Protein AF-C6T779-F1 (afdb_monomer)

Sequence (228 aa):
MFEGPVPPIVPFSLGSLGFMTPFYREQYKECLESILKGPISITLRHRLQCHVIRDAAKNEYETEEPILVLNEVTIDRGISSFLTNLECYCDNSFVTCVQGDGLILSTTSGSTAYSLAA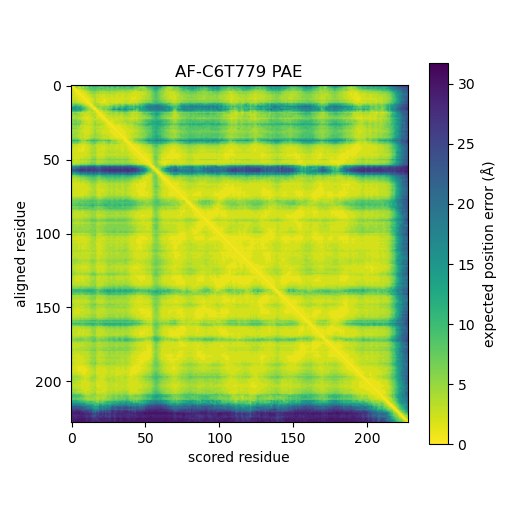GGSMVHPQVPGILFTPICPHSLSFRPLIFPEHVTLRVQVPFNSRSPAWASFDGKDRKQLAPGDALVCSMAPWPVPTACLDDSTNDFLRSIHEGLHWNLRKTQSFDGPRET

Solvent-accessible surface area (backbone atoms only — not comparable to full-atom values): 12580 Å² total; per-residue (Å²): 130,77,95,52,80,47,74,80,38,79,43,62,22,94,69,75,60,42,91,76,18,74,37,56,54,93,49,44,67,64,52,51,54,46,54,77,76,45,89,71,38,70,39,62,39,50,23,37,33,32,28,45,38,42,37,74,90,69,91,54,79,48,72,51,78,73,45,79,23,55,31,28,41,37,38,28,20,72,90,52,90,58,67,30,58,35,44,31,25,50,74,84,41,79,72,52,70,48,44,18,50,29,40,33,45,24,24,25,64,12,14,74,44,70,37,33,79,51,68,27,66,76,46,61,53,85,54,77,33,37,36,40,25,50,27,72,48,74,52,88,84,72,69,57,48,76,42,61,44,87,51,42,40,36,43,26,29,43,70,86,45,93,63,51,39,30,39,25,46,62,86,35,86,70,42,80,35,48,48,44,14,28,42,37,38,32,62,38,94,48,37,44,33,29,58,38,80,69,31,67,64,59,46,50,52,47,28,40,51,74,58,62,48,65,88,72,69,80,79,77,74,82,92,61,85,79,87,126

InterPro domains:
  IPR016064 NAD kinase/diacylglycerol kinase-like domain superfamily [SSF111331] (4-220)
  IPR017437 ATP-NAD kinase, PpnK-type, C-terminal [G3DSA:2.60.200.30] (47-199)

Organism: Glycine max (NCBI:txid3847)

Secondary structure (DSSP, 8-state):
--SS--PPB-PEESSS-BTTB-EEGGGHHHHHHHHHHS---EEEE--EEEEEEEE-SSS-EEEPPPEEESSEEEEE-TT-SSPEEEEEEETTEEEEEEEESEEEEEETTGGGTHHHHTTPPP--TTS--EEEEEES-SSTT---EEE-TT--EEEE--TT-SS-EEEEETTEEEEEE-TT-EEEEEE-S--EEEE-SS-HHHHHHHHHHHHH-TT-PPPPP--S----

Nearest PDB structures (foldseek):
  8kgc-assembly1_A  TM=9.674E-01  e=2.252E-27  Homo sapiens
  8kgc-assembly1_D  TM=9.742E-01  e=2.604E-26  Homo sapiens
  3pfn-assembly1_A  TM=9.535E-01  e=2.558E-25  Homo sapiens
  3pfn-assembly1_D  TM=9.688E-01  e=6.809E-25  Homo sapiens
  7qvs-assembly1_B-2  TM=9.297E-01  e=1.357E-20  Pseudomonas aeruginosa

Radius of gyration: 21.02 Å; Cα contacts (8 Å, |Δi|>4): 512; chains: 1; bounding box: 57×66×54 Å

Mean predicted aligned error: 6.18 Å

Structure (mmCIF, N/CA/C/O backbone):
data_AF-C6T779-F1
#
_entry.id   AF-C6T779-F1
#
loop_
_atom_site.group_PDB
_atom_site.id
_atom_site.type_symbol
_atom_site.label_atom_id
_atom_site.label_alt_id
_atom_site.label_comp_id
_atom_site.label_asym_id
_atom_site.label_entity_id
_atom_site.label_seq_id
_atom_site.pdbx_PDB_ins_code
_atom_site.Cartn_x
_atom_site.Cartn_y
_atom_site.Cartn_z
_atom_site.occupancy
_atom_site.B_iso_or_equiv
_atom_site.auth_seq_id
_atom_site.auth_comp_id
_atom_site.auth_asym_id
_atom_site.auth_atom_id
_atom_site.pdbx_PDB_model_num
ATOM 1 N N . MET A 1 1 ? 8.516 -6.495 12.590 1.00 64.31 1 MET A N 1
ATOM 2 C CA . MET A 1 1 ? 7.046 -6.601 12.426 1.00 64.31 1 MET A CA 1
ATOM 3 C C . MET A 1 1 ? 6.714 -8.090 12.422 1.00 64.31 1 MET A C 1
ATOM 5 O O . MET A 1 1 ? 7.604 -8.858 12.095 1.00 64.31 1 MET A O 1
ATOM 9 N N . PHE A 1 2 ? 5.526 -8.529 12.843 1.00 84.62 2 PHE A N 1
ATOM 10 C CA . PHE A 1 2 ? 5.187 -9.960 12.806 1.00 84.62 2 PHE A CA 1
ATOM 11 C C . PHE A 1 2 ? 5.180 -10.470 11.356 1.00 84.62 2 PHE A C 1
ATOM 13 O O . PHE A 1 2 ? 4.447 -9.930 10.532 1.00 84.62 2 PHE A O 1
ATOM 20 N N . GLU A 1 3 ? 5.953 -11.510 11.045 1.00 84.81 3 GLU A N 1
ATOM 21 C CA . GLU A 1 3 ? 6.047 -12.100 9.693 1.00 84.81 3 GLU A CA 1
ATOM 22 C C . GLU A 1 3 ? 4.911 -13.091 9.380 1.00 84.81 3 GLU A C 1
ATOM 24 O O . GLU A 1 3 ? 4.871 -13.691 8.315 1.00 84.81 3 GLU A O 1
ATOM 29 N N . GLY A 1 4 ? 3.960 -13.252 10.302 1.00 90.31 4 GLY A N 1
ATOM 30 C CA . GLY A 1 4 ? 2.867 -14.216 10.212 1.00 90.31 4 GLY A CA 1
ATOM 31 C C . GLY A 1 4 ? 1.603 -13.707 10.908 1.00 90.31 4 GLY A C 1
ATOM 32 O O . GLY A 1 4 ? 1.358 -12.494 10.898 1.00 90.31 4 GLY A O 1
ATOM 33 N N . PRO A 1 5 ? 0.804 -14.596 11.528 1.00 92.88 5 PRO A N 1
ATOM 34 C CA . PRO A 1 5 ? -0.342 -14.214 12.347 1.00 92.88 5 PRO A CA 1
ATOM 35 C C . PRO A 1 5 ? 0.022 -13.162 13.397 1.00 92.88 5 PRO A C 1
ATOM 37 O O . PRO A 1 5 ? 1.090 -13.215 14.011 1.00 92.88 5 PRO A O 1
ATOM 40 N N . VAL A 1 6 ? -0.879 -12.205 13.604 1.00 95.50 6 VAL A N 1
ATOM 41 C CA . VAL A 1 6 ? -0.651 -11.050 14.475 1.00 95.50 6 VAL A CA 1
ATOM 42 C C . VAL A 1 6 ? -1.645 -11.100 15.636 1.00 95.50 6 VAL A C 1
ATOM 44 O O . VAL A 1 6 ? -2.839 -11.278 15.384 1.00 95.50 6 VAL A O 1
ATOM 47 N N . PRO A 1 7 ? -1.203 -10.966 16.901 1.00 94.06 7 PRO A N 1
ATOM 48 C CA . PRO A 1 7 ? -2.131 -10.842 18.021 1.00 94.06 7 PRO A CA 1
ATOM 49 C C . PRO A 1 7 ? -2.941 -9.537 17.913 1.00 94.06 7 PRO A C 1
ATOM 51 O O . PRO A 1 7 ? -2.463 -8.581 17.299 1.00 94.06 7 PRO A O 1
ATOM 54 N N . PRO A 1 8 ? -4.138 -9.452 18.522 1.00 93.31 8 PRO A N 1
ATOM 55 C CA . PRO A 1 8 ? -4.906 -8.210 18.577 1.00 93.31 8 PRO A CA 1
ATOM 56 C C . PRO A 1 8 ? -4.077 -7.031 19.094 1.00 93.31 8 PRO A C 1
ATOM 58 O O . PRO A 1 8 ? -3.458 -7.107 20.156 1.00 93.31 8 PRO A O 1
ATOM 61 N N . ILE A 1 9 ? -4.071 -5.938 18.332 1.00 94.44 9 ILE A N 1
ATOM 62 C CA . ILE A 1 9 ? -3.340 -4.711 18.652 1.00 94.44 9 ILE A CA 1
ATOM 63 C C . ILE A 1 9 ? -4.316 -3.664 19.187 1.00 94.44 9 ILE A C 1
ATOM 65 O O . ILE A 1 9 ? -5.357 -3.421 18.579 1.00 94.44 9 ILE A O 1
ATOM 69 N N . VAL A 1 10 ? -3.945 -3.001 20.286 1.00 94.25 10 VAL A N 1
ATOM 70 C CA . VAL A 1 10 ? -4.656 -1.838 20.842 1.00 94.25 10 VAL A CA 1
ATOM 71 C C . VAL A 1 10 ? -3.784 -0.588 20.667 1.00 94.25 10 VAL A C 1
ATOM 73 O O . VAL A 1 10 ? -2.841 -0.394 21.439 1.00 94.25 10 VAL A O 1
ATOM 76 N N . PRO A 1 11 ? -4.024 0.235 19.631 1.00 92.06 11 PRO A N 1
ATOM 77 C CA . PRO A 1 11 ? -3.137 1.345 19.305 1.00 92.06 11 PRO A CA 1
ATOM 78 C C . PRO A 1 11 ? -3.588 2.667 19.941 1.00 92.06 11 PRO A C 1
ATOM 80 O O . PRO A 1 11 ? -4.667 3.180 19.648 1.00 92.06 11 PRO A O 1
ATOM 83 N N . PHE A 1 12 ? -2.714 3.254 20.760 1.00 91.50 12 PHE A N 1
ATOM 84 C CA . PHE A 1 12 ? -2.930 4.553 21.404 1.00 91.50 12 PHE A CA 1
ATOM 85 C C . PHE A 1 12 ? -2.216 5.679 20.649 1.00 91.50 12 PHE A C 1
ATOM 87 O O . PHE A 1 12 ? -1.040 5.548 20.302 1.00 91.50 12 PHE A O 1
ATOM 94 N N . SER A 1 13 ? -2.904 6.796 20.421 1.00 87.69 13 SER A N 1
ATOM 95 C CA . SER A 1 13 ? -2.316 8.013 19.864 1.00 87.69 13 SER A CA 1
ATOM 96 C C . SER A 1 13 ? -1.506 8.742 20.942 1.00 87.69 13 SER A C 1
ATOM 98 O O . SER A 1 13 ? -1.931 8.861 22.086 1.00 87.69 13 SER A O 1
ATOM 100 N N . LEU A 1 14 ? -0.307 9.224 20.595 1.00 80.88 14 LEU A N 1
ATOM 101 C CA . LEU A 1 14 ? 0.561 10.011 21.495 1.00 80.88 14 LEU A CA 1
ATOM 102 C C . LEU A 1 14 ? 0.506 11.523 21.205 1.00 80.88 14 LEU A C 1
ATOM 104 O O . LEU A 1 14 ? 1.312 12.284 21.736 1.00 80.88 14 LEU A O 1
ATOM 108 N N . GLY A 1 15 ? -0.401 11.940 20.324 1.00 77.31 15 GLY A N 1
ATOM 109 C CA . GLY A 1 15 ? -0.519 13.293 19.791 1.00 77.31 15 GLY A CA 1
ATOM 110 C C . GLY A 1 15 ? -1.851 13.441 19.064 1.00 77.31 15 GLY A C 1
ATOM 111 O O . GLY A 1 15 ? -2.893 13.126 19.629 1.00 77.31 15 GLY A O 1
ATOM 112 N N . SER A 1 16 ? -1.835 13.882 17.805 1.00 67.31 16 SER A N 1
ATOM 113 C CA . SER A 1 16 ? -3.060 13.935 17.002 1.00 67.31 16 SER A CA 1
ATOM 114 C C . SER A 1 16 ? -3.616 12.534 16.729 1.00 67.31 16 SER A C 1
ATOM 116 O O . SER A 1 16 ? -2.859 11.578 16.532 1.00 67.31 16 SER A O 1
ATOM 118 N N . LEU A 1 17 ? -4.947 12.422 16.689 1.00 68.50 17 LEU A N 1
ATOM 119 C CA . LEU A 1 17 ? -5.621 11.194 16.286 1.00 68.50 17 LEU A CA 1
ATOM 120 C C . LEU A 1 17 ? -5.259 10.871 14.829 1.00 68.50 17 LEU A C 1
ATOM 122 O O . LEU A 1 17 ? -5.324 11.735 13.955 1.00 68.50 17 LEU A O 1
ATOM 126 N N . GLY A 1 18 ? -4.849 9.631 1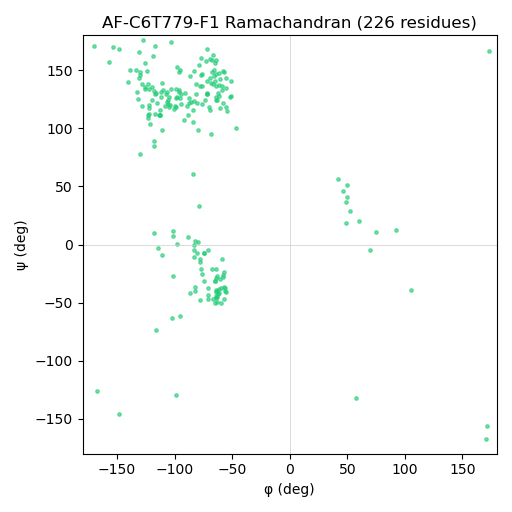4.578 1.00 78.94 18 GLY A N 1
ATOM 127 C CA . GLY A 1 18 ? -4.559 9.118 13.243 1.00 78.94 18 GLY A CA 1
ATOM 128 C C . GLY A 1 18 ? -5.471 7.945 12.898 1.00 78.94 18 GLY A C 1
ATOM 129 O O . GLY A 1 18 ? -6.009 7.284 13.782 1.00 78.94 18 GLY A O 1
ATOM 130 N N . PHE A 1 19 ? -5.572 7.624 11.608 1.00 85.88 19 PHE A N 1
ATOM 131 C CA . PHE A 1 19 ? -6.436 6.561 11.064 1.00 85.88 19 PHE A CA 1
ATOM 132 C C . PHE A 1 19 ? -6.180 5.138 11.609 1.00 85.88 19 PHE A C 1
ATOM 134 O O . PHE A 1 19 ? -6.981 4.224 11.386 1.00 85.88 19 PHE A O 1
ATOM 141 N N . MET A 1 20 ? -5.064 4.923 12.314 1.00 86.69 20 MET A N 1
ATOM 142 C CA . MET A 1 20 ? -4.699 3.640 12.925 1.00 86.69 20 MET A CA 1
ATOM 143 C C . MET A 1 20 ? -4.663 3.662 14.457 1.00 86.69 20 MET A C 1
ATOM 145 O O . MET A 1 20 ? -4.399 2.622 15.044 1.00 86.69 20 MET A O 1
ATOM 149 N N . THR A 1 21 ? -4.900 4.800 15.115 1.00 89.44 21 THR A N 1
ATOM 150 C CA . THR A 1 21 ? -4.772 4.950 16.578 1.00 89.44 21 THR A CA 1
ATOM 151 C C . THR A 1 21 ? -6.038 5.605 17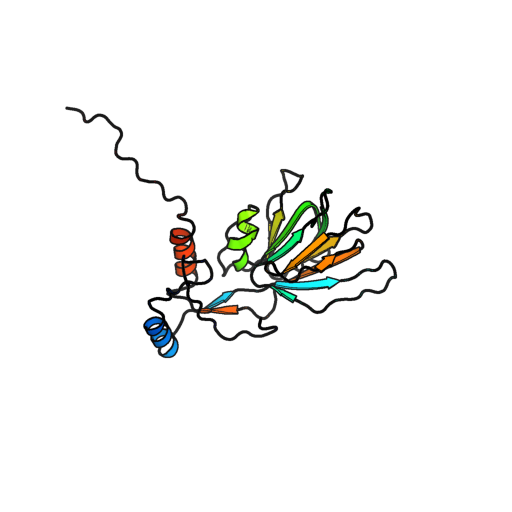.145 1.00 89.44 21 THR A C 1
ATOM 153 O O . THR A 1 21 ? -6.009 6.811 17.393 1.00 89.44 21 THR A O 1
ATOM 156 N N . PRO A 1 22 ? -7.157 4.867 17.317 1.00 87.81 22 PRO A N 1
ATOM 157 C CA . PRO A 1 22 ? -8.430 5.453 17.732 1.00 87.81 22 PRO A CA 1
ATOM 158 C C . PRO A 1 22 ? -8.497 5.749 19.241 1.00 87.81 22 PRO A C 1
ATOM 160 O O . PRO A 1 22 ? -9.401 6.452 19.675 1.00 87.81 22 PRO A O 1
ATOM 163 N N . PHE A 1 23 ? -7.556 5.242 20.046 1.00 89.88 23 PHE A N 1
ATOM 164 C CA . PHE A 1 23 ? -7.549 5.431 21.497 1.00 89.88 23 PHE A CA 1
ATOM 165 C C . PHE A 1 23 ? -6.647 6.593 21.919 1.00 89.88 23 PHE A C 1
ATOM 167 O O . PHE A 1 23 ? -5.484 6.647 21.519 1.00 89.88 23 PHE A O 1
ATOM 174 N N . TYR A 1 24 ? -7.134 7.468 22.799 1.00 88.44 24 TYR A N 1
ATOM 175 C CA . TYR A 1 24 ? -6.317 8.519 23.409 1.00 88.44 24 TYR A CA 1
ATOM 176 C C . TYR A 1 24 ? -5.437 7.957 24.524 1.00 88.44 24 TYR A C 1
ATOM 178 O O . TYR A 1 24 ? -5.892 7.172 25.363 1.00 88.44 24 TYR A O 1
ATOM 186 N N . ARG A 1 25 ? -4.170 8.380 24.567 1.00 89.19 25 ARG A N 1
ATOM 187 C CA . ARG A 1 25 ? -3.227 7.948 25.606 1.00 89.19 25 ARG A CA 1
ATOM 188 C C . ARG A 1 25 ? -3.736 8.257 27.008 1.00 89.19 25 ARG A C 1
ATOM 190 O O . ARG A 1 25 ? -3.495 7.471 27.914 1.00 89.19 25 ARG A O 1
ATOM 197 N N . GLU A 1 26 ? -4.413 9.379 27.203 1.00 88.81 26 GLU A N 1
ATOM 198 C CA . GLU A 1 26 ? -4.866 9.861 28.510 1.00 88.81 26 GLU A CA 1
ATOM 199 C C . GLU A 1 26 ? -5.828 8.872 29.183 1.00 88.81 26 GLU A C 1
ATOM 201 O O . GLU A 1 26 ? -5.828 8.747 30.406 1.00 88.81 26 GLU A O 1
ATOM 206 N N . GLN A 1 27 ? -6.583 8.114 28.384 1.00 87.38 27 GLN A N 1
ATOM 207 C CA . GLN A 1 27 ? -7.613 7.174 28.834 1.00 87.38 27 GLN A CA 1
ATOM 208 C C . GLN A 1 27 ? -7.141 5.709 28.825 1.00 87.38 27 GLN A C 1
ATOM 210 O O . GLN A 1 27 ? -7.945 4.793 28.994 1.00 87.38 27 GLN A O 1
ATOM 215 N N . TYR A 1 28 ? -5.835 5.448 28.664 1.00 91.19 28 TYR A N 1
ATOM 216 C CA . TYR A 1 28 ? -5.340 4.088 28.407 1.00 91.19 28 TY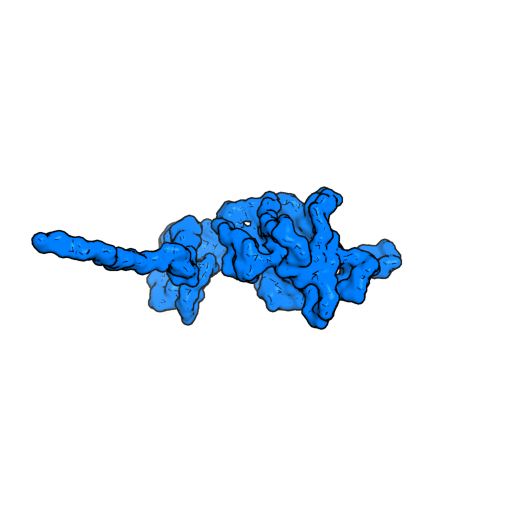R A CA 1
ATOM 217 C C . TYR A 1 28 ? -5.742 3.048 29.459 1.00 91.19 28 TYR A C 1
ATOM 219 O O . TYR A 1 28 ? -6.024 1.907 29.102 1.00 91.19 28 TYR A O 1
ATOM 227 N N . LYS A 1 29 ? -5.781 3.419 30.746 1.00 92.88 29 LYS A N 1
ATOM 228 C CA . LYS A 1 29 ? -6.130 2.485 31.829 1.00 92.88 29 LYS A CA 1
ATOM 229 C C . LYS A 1 29 ? -7.572 2.007 31.705 1.00 92.88 29 LYS A C 1
ATOM 231 O O . LYS A 1 29 ? -7.820 0.808 31.717 1.00 92.88 29 LYS A O 1
ATOM 236 N N . GLU A 1 30 ? -8.493 2.950 31.546 1.00 91.38 30 GLU A N 1
ATOM 237 C CA . GLU A 1 30 ? -9.928 2.689 31.431 1.00 91.38 30 GLU A CA 1
ATOM 238 C C . GLU A 1 30 ? -10.228 1.882 30.164 1.00 91.38 30 GLU A C 1
ATOM 240 O O . GLU A 1 30 ? -10.930 0.871 30.226 1.00 91.38 30 GLU A O 1
ATOM 245 N N . CYS A 1 31 ? -9.618 2.261 29.034 1.00 90.56 31 CYS A N 1
ATOM 246 C CA . CYS A 1 31 ? -9.748 1.521 27.781 1.00 90.56 31 CYS A CA 1
ATOM 247 C C . CYS A 1 31 ? -9.240 0.082 27.918 1.00 90.56 31 CYS A C 1
ATOM 249 O O . CYS A 1 31 ? -9.959 -0.848 27.565 1.00 90.56 31 CYS A O 1
ATOM 251 N N . LEU A 1 32 ? -8.033 -0.130 28.455 1.00 92.25 32 LEU A N 1
ATOM 252 C CA . LEU A 1 32 ? -7.475 -1.477 28.609 1.00 92.25 32 LEU A CA 1
ATOM 253 C C . LEU A 1 32 ? -8.301 -2.339 29.565 1.00 92.25 32 LEU A C 1
ATOM 255 O O . LEU A 1 32 ? -8.526 -3.512 29.279 1.00 92.25 32 LEU A O 1
ATOM 259 N N . GLU A 1 33 ? -8.782 -1.778 30.675 1.00 93.19 33 GLU A N 1
ATOM 260 C CA . GLU A 1 33 ? -9.663 -2.512 31.582 1.00 93.19 33 GLU A CA 1
ATOM 261 C C . GLU A 1 33 ? -10.965 -2.944 30.905 1.00 93.19 33 GLU A C 1
ATOM 263 O O . GLU A 1 33 ? -11.398 -4.080 31.101 1.00 93.19 33 GLU A O 1
ATOM 268 N N . SER A 1 34 ? -11.568 -2.064 30.104 1.00 90.12 34 SER A N 1
ATOM 269 C CA . SER A 1 34 ? -12.783 -2.372 29.350 1.00 90.12 34 SER A CA 1
ATOM 270 C C . SER A 1 34 ? -12.528 -3.467 28.309 1.00 90.12 34 SER A C 1
ATOM 272 O O . SER A 1 34 ? -13.251 -4.460 28.267 1.00 90.12 34 SER A O 1
ATOM 274 N N . ILE A 1 35 ? -11.429 -3.358 27.556 1.00 90.62 35 ILE A N 1
ATOM 275 C CA . ILE A 1 35 ? -11.014 -4.331 26.533 1.00 90.62 35 ILE A CA 1
ATOM 276 C C . ILE A 1 35 ? -10.741 -5.719 27.128 1.00 90.62 35 ILE A C 1
ATOM 278 O O . ILE A 1 35 ? -11.067 -6.728 26.512 1.00 90.62 35 ILE A O 1
ATOM 282 N N . LEU A 1 36 ? -10.139 -5.790 28.318 1.00 91.06 36 LEU A N 1
ATOM 283 C CA . LEU A 1 36 ? -9.816 -7.066 28.966 1.00 91.06 36 LEU A CA 1
ATOM 284 C C . LEU A 1 36 ? -11.037 -7.756 29.592 1.00 91.06 36 LEU A C 1
ATOM 286 O O . LEU A 1 36 ? -11.013 -8.972 29.777 1.00 91.06 36 LEU A O 1
ATOM 290 N N . LYS A 1 37 ? -12.074 -6.997 29.967 1.00 91.88 37 LYS A N 1
ATOM 291 C CA . LYS A 1 37 ? -13.263 -7.508 30.676 1.00 91.88 37 LYS A CA 1
ATOM 292 C C . LYS A 1 37 ? -14.470 -7.714 29.759 1.00 91.88 37 LYS A C 1
ATOM 294 O O . LYS A 1 37 ? -15.343 -8.514 30.089 1.00 91.88 37 LYS A O 1
ATOM 299 N N . GLY A 1 38 ? -14.552 -6.963 28.665 1.00 85.19 38 GLY A N 1
ATOM 300 C CA . GLY A 1 38 ? -15.720 -6.886 27.797 1.00 85.19 38 GLY A CA 1
ATOM 301 C C . GLY A 1 38 ? -15.466 -7.381 26.373 1.00 85.19 38 GLY A C 1
ATOM 302 O O . GLY A 1 38 ? -14.328 -7.641 25.983 1.00 85.19 38 GLY A O 1
ATOM 303 N N . PRO A 1 39 ? -16.534 -7.522 25.571 1.00 88.31 39 PRO A N 1
ATOM 304 C CA . PRO A 1 39 ? -16.389 -7.721 24.138 1.00 88.31 39 PRO A CA 1
ATOM 305 C C . PRO A 1 39 ? -15.749 -6.483 23.499 1.00 88.31 39 PRO A C 1
ATOM 307 O O . PRO A 1 39 ? -16.013 -5.354 23.912 1.00 88.31 39 PRO A O 1
ATOM 310 N N . ILE A 1 40 ? -14.949 -6.701 22.459 1.00 90.75 40 ILE A N 1
ATOM 311 C CA . ILE A 1 40 ? -14.320 -5.632 21.687 1.00 90.75 40 ILE A CA 1
ATOM 312 C C . ILE A 1 40 ? -14.586 -5.820 20.195 1.00 90.75 40 ILE A C 1
ATOM 314 O O . ILE A 1 40 ? -14.502 -6.930 19.665 1.00 90.75 40 ILE A O 1
ATOM 318 N N . SER A 1 41 ? -14.879 -4.719 19.512 1.00 93.69 41 SER A N 1
ATOM 319 C CA . SER A 1 41 ? -14.923 -4.666 18.054 1.00 93.69 41 SER A CA 1
ATOM 320 C C . SER A 1 41 ? -13.501 -4.738 17.486 1.00 93.69 41 SER A C 1
ATOM 322 O O . SER A 1 41 ? -12.617 -3.988 17.899 1.00 93.69 41 SER A O 1
ATOM 324 N N . ILE A 1 42 ? -13.272 -5.631 16.522 1.00 94.62 42 ILE A N 1
ATOM 325 C CA . ILE A 1 42 ? -11.981 -5.787 15.839 1.00 94.62 42 ILE A CA 1
ATOM 326 C C . ILE A 1 42 ? -12.138 -5.442 14.361 1.00 94.62 42 ILE A C 1
ATOM 328 O O . ILE A 1 42 ? -12.998 -5.988 13.673 1.00 94.62 42 ILE A O 1
ATOM 332 N N . THR A 1 43 ? -11.247 -4.594 13.855 1.00 95.62 43 THR A N 1
ATOM 333 C CA . THR A 1 43 ? -11.049 -4.394 12.416 1.00 95.62 43 THR A CA 1
ATOM 334 C C . THR A 1 43 ? -9.848 -5.203 11.952 1.00 95.62 43 THR A C 1
ATOM 336 O O . THR A 1 43 ? -8.748 -5.053 12.488 1.00 95.62 43 THR A O 1
ATOM 339 N N . LEU A 1 44 ? -10.039 -6.040 10.933 1.00 95.62 44 LEU A N 1
ATOM 340 C CA . LEU A 1 44 ? -8.947 -6.741 10.263 1.00 95.62 44 LEU A CA 1
ATOM 341 C C . LEU A 1 44 ? -8.337 -5.818 9.208 1.00 95.62 44 LEU A C 1
ATOM 343 O O . LEU A 1 44 ? -8.932 -5.583 8.161 1.00 95.62 44 LEU A O 1
ATOM 347 N N . ARG A 1 45 ? -7.154 -5.271 9.492 1.00 95.56 45 ARG A N 1
ATOM 348 C CA . ARG A 1 45 ? -6.417 -4.446 8.530 1.00 95.56 45 ARG A CA 1
ATOM 349 C C . ARG A 1 45 ? -5.527 -5.336 7.679 1.00 95.56 45 ARG A C 1
ATOM 351 O O . ARG A 1 45 ? -4.580 -5.938 8.183 1.00 95.56 45 ARG A O 1
ATOM 358 N N . HIS A 1 46 ? -5.857 -5.461 6.402 1.00 96.06 46 HIS A N 1
ATOM 359 C CA . HIS A 1 46 ? -5.101 -6.296 5.480 1.00 96.06 46 HIS A CA 1
ATOM 360 C C . HIS A 1 46 ? -3.667 -5.795 5.271 1.00 96.06 46 HIS A C 1
ATOM 362 O O . HIS A 1 46 ? -3.358 -4.628 5.509 1.00 96.06 46 HIS A O 1
ATOM 368 N N . ARG A 1 47 ? -2.797 -6.701 4.822 1.00 97.00 47 ARG A N 1
ATOM 369 C CA . ARG A 1 47 ? -1.402 -6.428 4.463 1.00 97.00 47 ARG A CA 1
ATOM 370 C C . ARG A 1 47 ? -1.156 -6.879 3.035 1.00 97.00 47 ARG A C 1
ATOM 372 O O . ARG A 1 47 ? -1.755 -7.865 2.613 1.00 97.00 47 ARG A O 1
ATOM 379 N N . LEU A 1 48 ? -0.253 -6.217 2.324 1.00 97.69 48 LEU A N 1
ATOM 380 C CA . LEU A 1 48 ? 0.271 -6.768 1.076 1.00 97.69 48 LEU A CA 1
ATOM 381 C C . LEU A 1 48 ? 1.459 -7.670 1.395 1.00 97.69 48 LEU A C 1
ATOM 383 O O . LEU A 1 48 ? 2.241 -7.395 2.305 1.00 97.69 48 LEU A O 1
ATOM 387 N N . GLN A 1 49 ? 1.592 -8.734 0.621 1.00 97.19 49 GLN A N 1
ATOM 388 C CA . GLN A 1 49 ? 2.785 -9.551 0.537 1.00 97.19 49 GLN A CA 1
ATOM 389 C C . GLN A 1 49 ? 3.485 -9.236 -0.780 1.00 97.19 49 GLN A C 1
ATOM 391 O O . GLN A 1 49 ? 2.910 -9.409 -1.858 1.00 97.19 49 GL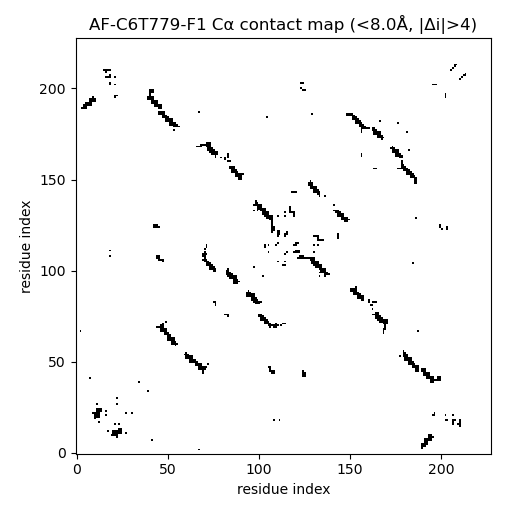N A O 1
ATOM 396 N N . CYS A 1 50 ? 4.730 -8.785 -0.682 1.00 97.00 50 CYS A N 1
ATOM 397 C CA . CYS A 1 50 ? 5.524 -8.333 -1.811 1.00 97.00 50 CYS A CA 1
ATOM 398 C C . CYS A 1 50 ? 6.820 -9.136 -1.899 1.00 97.00 50 CYS A C 1
ATOM 400 O O . CYS A 1 50 ? 7.511 -9.273 -0.899 1.00 97.00 50 CYS A O 1
ATOM 402 N N . HIS A 1 51 ? 7.199 -9.620 -3.074 1.00 95.50 51 HIS A N 1
ATOM 403 C CA . HIS A 1 51 ? 8.515 -10.227 -3.290 1.00 95.50 51 HIS A CA 1
ATOM 404 C C . HIS A 1 51 ? 9.147 -9.680 -4.564 1.00 95.50 51 HIS A C 1
ATOM 406 O O . HIS A 1 51 ? 8.452 -9.268 -5.497 1.00 95.50 51 HIS A O 1
ATOM 412 N N . VAL A 1 52 ? 10.476 -9.640 -4.573 1.00 96.88 52 VAL A N 1
ATOM 413 C CA . VAL A 1 52 ? 11.254 -9.207 -5.731 1.00 96.88 52 VAL A CA 1
ATOM 414 C C . VAL A 1 52 ? 11.705 -10.446 -6.486 1.00 96.88 52 VAL A C 1
ATOM 416 O O . VAL A 1 52 ? 12.300 -11.350 -5.907 1.00 96.88 52 VAL A O 1
ATOM 419 N N . ILE A 1 53 ? 11.415 -10.472 -7.779 1.00 95.50 53 ILE A N 1
ATOM 420 C CA . ILE A 1 53 ? 11.952 -11.441 -8.722 1.00 95.50 53 ILE A CA 1
ATOM 421 C C . ILE A 1 53 ? 13.114 -10.760 -9.434 1.00 95.50 53 ILE A C 1
ATOM 423 O O . ILE A 1 53 ? 12.921 -9.742 -10.105 1.00 95.50 53 ILE A O 1
ATOM 427 N N . ARG A 1 54 ? 14.310 -11.319 -9.272 1.00 94.31 54 ARG A N 1
ATOM 428 C CA . ARG A 1 54 ? 15.513 -10.906 -9.986 1.00 94.31 54 ARG A CA 1
ATOM 429 C C . ARG A 1 54 ? 15.592 -11.662 -11.299 1.00 94.31 54 ARG A C 1
ATOM 431 O O . ARG A 1 54 ? 15.623 -12.892 -11.296 1.00 94.31 54 ARG A O 1
ATOM 438 N N . ASP A 1 55 ? 15.636 -10.927 -12.404 1.00 87.00 55 ASP A N 1
ATOM 439 C CA . ASP A 1 55 ? 15.866 -11.495 -13.734 1.00 87.00 55 ASP A CA 1
ATOM 440 C C . ASP A 1 55 ? 17.161 -10.911 -14.291 1.00 87.00 55 ASP A C 1
ATOM 442 O O . ASP A 1 55 ? 17.197 -9.874 -14.955 1.00 87.00 55 ASP A O 1
ATOM 446 N N . ALA A 1 56 ? 18.261 -11.595 -13.985 1.00 63.91 56 ALA A N 1
ATOM 447 C CA . ALA A 1 56 ? 19.599 -11.160 -14.347 1.00 63.91 56 ALA A CA 1
ATOM 448 C C . ALA A 1 56 ? 19.947 -11.447 -15.818 1.00 63.91 56 ALA A C 1
ATOM 450 O O . ALA A 1 56 ? 21.096 -11.780 -16.090 1.00 63.91 56 ALA A O 1
ATOM 451 N N . ALA A 1 57 ? 18.998 -11.398 -16.765 1.00 61.06 57 ALA A N 1
ATOM 452 C CA . ALA A 1 57 ? 19.218 -11.635 -18.205 1.00 61.06 57 ALA A CA 1
ATOM 453 C C . ALA A 1 57 ? 20.022 -12.922 -18.540 1.00 61.06 57 ALA A C 1
ATOM 455 O O . ALA A 1 57 ? 20.588 -13.060 -19.626 1.00 61.06 57 ALA A O 1
ATOM 456 N N . LYS A 1 58 ? 20.093 -13.862 -17.588 1.00 57.03 58 LYS A N 1
ATOM 457 C CA . LYS A 1 58 ? 20.884 -15.104 -17.604 1.00 57.03 58 LYS A CA 1
ATOM 458 C C . LYS A 1 58 ? 19.995 -16.352 -17.536 1.00 57.03 58 LYS A C 1
ATOM 460 O O . LYS A 1 58 ? 20.517 -17.449 -17.385 1.00 57.03 58 LYS A O 1
ATOM 465 N N . ASN A 1 59 ? 18.675 -16.191 -17.679 1.00 61.22 59 ASN A N 1
ATOM 466 C CA . ASN A 1 59 ? 17.656 -17.245 -17.566 1.00 61.22 59 ASN A CA 1
ATOM 467 C C . ASN A 1 59 ? 17.606 -17.964 -16.201 1.00 61.22 59 ASN A C 1
ATOM 469 O O . ASN A 1 59 ? 17.046 -19.054 -16.106 1.00 61.22 59 ASN A O 1
ATOM 473 N N . GLU A 1 60 ? 18.148 -17.360 -15.145 1.00 69.88 60 GLU A N 1
ATOM 474 C CA . GLU A 1 60 ? 17.981 -17.824 -13.767 1.00 69.88 60 GLU A CA 1
ATOM 475 C C . GLU A 1 60 ? 17.142 -16.792 -13.012 1.00 69.88 60 GLU A C 1
ATOM 477 O O . GLU A 1 60 ? 17.550 -15.639 -12.870 1.00 69.88 60 GLU A O 1
ATOM 482 N N . TYR A 1 61 ? 15.951 -17.207 -12.574 1.00 79.56 61 TYR A N 1
ATOM 483 C CA . TYR A 1 61 ? 15.070 -16.393 -11.745 1.00 79.56 61 TYR A CA 1
ATOM 484 C C . TYR A 1 61 ? 15.397 -16.638 -10.278 1.00 79.56 61 TYR A C 1
ATOM 486 O O . TYR A 1 61 ? 15.239 -17.756 -9.786 1.00 79.56 61 TYR A O 1
ATOM 494 N N . GLU A 1 62 ? 15.798 -15.589 -9.570 1.00 87.56 62 GLU A N 1
ATOM 495 C CA . GLU A 1 62 ? 15.924 -15.623 -8.115 1.00 87.56 62 GLU A CA 1
ATOM 496 C C . GLU A 1 62 ? 14.736 -14.874 -7.512 1.00 87.56 62 GLU A C 1
ATOM 498 O O . GLU A 1 62 ? 14.511 -13.699 -7.800 1.00 87.56 62 GLU A O 1
ATOM 503 N N . THR A 1 63 ? 13.934 -15.568 -6.706 1.00 90.12 63 THR A N 1
ATOM 504 C CA . THR A 1 63 ? 12.827 -14.946 -5.974 1.00 90.12 63 THR A CA 1
ATOM 505 C C . THR A 1 63 ? 13.273 -14.694 -4.547 1.00 90.12 63 THR A C 1
ATOM 507 O O . THR A 1 63 ? 13.614 -15.632 -3.831 1.00 90.12 63 THR A O 1
ATOM 510 N N . GLU A 1 64 ? 13.280 -13.428 -4.144 1.00 93.38 64 GLU A N 1
ATOM 511 C CA . GLU A 1 64 ? 13.587 -13.046 -2.771 1.00 93.38 64 GLU A CA 1
ATOM 512 C C . GLU A 1 64 ? 12.438 -13.406 -1.819 1.00 93.38 64 GLU A C 1
ATOM 514 O O . GLU A 1 64 ? 11.275 -13.496 -2.221 1.00 93.38 64 GLU A O 1
ATOM 519 N N . GLU A 1 65 ? 12.763 -13.539 -0.531 1.00 92.69 65 GLU A N 1
ATOM 520 C CA . GLU A 1 65 ? 11.772 -13.762 0.522 1.00 92.69 65 GLU A CA 1
ATOM 521 C C . GLU A 1 65 ? 10.686 -12.666 0.537 1.00 92.69 65 GLU A C 1
ATOM 523 O O . GLU A 1 65 ? 10.980 -11.480 0.308 1.00 92.69 65 GLU A O 1
ATOM 528 N N . PRO A 1 66 ? 9.425 -13.037 0.824 1.00 93.88 66 PRO A N 1
ATOM 529 C CA . PRO A 1 66 ? 8.323 -12.095 0.849 1.00 93.88 66 PRO A CA 1
ATOM 530 C C . PRO A 1 66 ? 8.445 -11.101 2.008 1.00 93.88 66 PRO A C 1
ATOM 532 O O . PRO A 1 66 ? 8.736 -11.451 3.148 1.00 93.88 66 PRO A O 1
ATOM 535 N N . ILE A 1 67 ? 8.124 -9.847 1.716 1.00 95.44 67 ILE A N 1
ATOM 536 C CA . ILE A 1 67 ? 8.024 -8.744 2.666 1.00 95.44 67 ILE A CA 1
ATOM 537 C C . ILE A 1 67 ? 6.550 -8.408 2.852 1.00 95.44 67 ILE A C 1
ATOM 539 O O . ILE A 1 67 ? 5.819 -8.189 1.884 1.00 95.44 67 ILE A O 1
ATOM 543 N N . LEU A 1 68 ? 6.118 -8.339 4.108 1.00 96.44 68 LEU A N 1
ATOM 544 C CA . LEU A 1 68 ? 4.773 -7.904 4.462 1.00 96.44 68 LEU A CA 1
ATOM 545 C C . LEU A 1 68 ? 4.753 -6.394 4.697 1.00 96.44 68 LEU A C 1
ATOM 547 O O . LEU A 1 68 ? 5.553 -5.885 5.480 1.00 96.44 68 LEU A O 1
ATOM 551 N N . VAL A 1 69 ? 3.805 -5.704 4.066 1.00 95.81 69 VAL A N 1
ATOM 552 C CA . VAL A 1 69 ? 3.577 -4.260 4.237 1.00 95.81 69 VAL A CA 1
ATOM 553 C C . VAL A 1 69 ? 2.148 -3.990 4.684 1.00 95.81 69 VAL A C 1
ATOM 555 O O . VAL A 1 69 ? 1.204 -4.616 4.198 1.00 95.81 69 VAL A O 1
ATOM 558 N N . LEU A 1 70 ? 1.980 -3.075 5.635 1.00 95.56 70 LEU A N 1
ATOM 559 C CA . LEU A 1 70 ? 0.674 -2.700 6.169 1.00 95.56 70 LEU A CA 1
ATOM 560 C C . LEU A 1 70 ? 0.011 -1.605 5.340 1.00 95.56 70 LEU A C 1
ATOM 562 O O . LEU A 1 70 ? -1.190 -1.688 5.094 1.00 95.56 70 LEU A O 1
ATOM 566 N N . ASN A 1 71 ? 0.768 -0.600 4.911 1.00 96.75 71 ASN A N 1
ATOM 567 C CA . ASN A 1 71 ? 0.235 0.554 4.206 1.00 96.75 71 ASN A CA 1
ATOM 568 C C . ASN A 1 71 ? 0.507 0.450 2.708 1.00 96.75 71 ASN A C 1
ATOM 570 O O . ASN A 1 71 ? -0.440 0.358 1.923 1.00 96.75 71 ASN A O 1
ATOM 574 N N . GLU A 1 72 ? 1.775 0.441 2.294 1.00 98.12 72 GLU A N 1
ATOM 575 C CA . GLU A 1 72 ? 2.114 0.446 0.874 1.00 98.12 72 GLU A CA 1
ATOM 576 C C . GLU A 1 72 ? 3.501 -0.102 0.541 1.00 98.12 72 GLU A C 1
ATOM 578 O O . GLU A 1 72 ? 4.440 -0.066 1.338 1.00 98.12 72 GLU A O 1
ATOM 583 N N . VAL A 1 73 ? 3.634 -0.536 -0.712 1.00 98.44 73 VAL A N 1
ATOM 584 C CA . VAL A 1 73 ? 4.911 -0.592 -1.415 1.00 98.44 73 VAL A CA 1
ATOM 585 C C . VAL A 1 73 ? 4.954 0.537 -2.443 1.00 98.44 73 VAL A C 1
ATOM 587 O O . VAL A 1 73 ? 4.072 0.680 -3.292 1.00 98.44 73 VAL A O 1
ATOM 590 N N . THR A 1 74 ? 5.984 1.367 -2.347 1.00 98.38 74 THR A N 1
ATOM 591 C CA . THR A 1 74 ? 6.227 2.487 -3.260 1.00 98.38 74 THR A CA 1
ATOM 592 C C . THR A 1 74 ? 7.362 2.126 -4.198 1.00 98.38 74 THR A C 1
ATOM 594 O O . THR A 1 74 ? 8.433 1.759 -3.726 1.00 98.38 74 THR A O 1
ATOM 597 N N . ILE A 1 75 ? 7.151 2.249 -5.505 1.00 98.44 75 ILE A N 1
ATOM 598 C CA . ILE A 1 75 ? 8.169 2.039 -6.534 1.00 98.44 75 ILE A CA 1
ATOM 599 C C . ILE A 1 75 ? 8.451 3.382 -7.201 1.00 98.44 75 ILE A C 1
ATOM 601 O O . ILE A 1 75 ? 7.594 3.911 -7.903 1.00 98.44 75 ILE A O 1
ATOM 605 N N . ASP A 1 76 ? 9.640 3.938 -6.995 1.00 97.38 76 ASP A N 1
ATOM 606 C CA . ASP A 1 76 ? 9.994 5.288 -7.442 1.00 97.38 76 ASP A CA 1
ATOM 607 C C . ASP A 1 76 ? 11.334 5.341 -8.201 1.00 97.38 76 ASP A C 1
ATOM 609 O O . ASP A 1 76 ? 12.128 4.396 -8.187 1.00 97.38 76 ASP A O 1
ATOM 613 N N . ARG A 1 77 ? 11.594 6.456 -8.896 1.00 95.19 77 ARG A N 1
ATOM 614 C CA . ARG A 1 77 ? 12.825 6.677 -9.689 1.00 95.19 77 ARG A CA 1
ATOM 615 C C . ARG A 1 77 ? 14.107 6.884 -8.863 1.00 95.19 77 ARG A C 1
ATOM 617 O O . ARG A 1 77 ? 15.200 7.020 -9.420 1.00 95.19 77 ARG A O 1
ATOM 624 N N . GLY A 1 78 ? 14.006 6.947 -7.539 1.00 93.38 78 GLY A N 1
ATOM 625 C CA . GLY A 1 78 ? 15.095 7.267 -6.627 1.00 93.38 78 GLY A CA 1
ATOM 626 C C . GLY A 1 78 ? 15.722 8.625 -6.928 1.00 93.38 78 GLY A C 1
ATOM 627 O O . GLY A 1 78 ? 15.040 9.628 -7.113 1.00 93.38 78 GLY A O 1
ATOM 628 N N . ILE A 1 79 ? 17.053 8.651 -6.991 1.00 91.75 79 ILE A N 1
ATOM 629 C CA . ILE A 1 79 ? 17.826 9.861 -7.306 1.00 91.75 79 ILE A CA 1
ATOM 630 C C . ILE A 1 79 ? 17.940 10.136 -8.815 1.00 91.75 79 ILE A C 1
ATOM 632 O O . ILE A 1 79 ? 18.595 11.099 -9.207 1.00 91.75 79 ILE A O 1
ATOM 636 N N . SER A 1 80 ? 17.361 9.285 -9.672 1.00 91.00 80 SER A N 1
ATOM 637 C CA . SER A 1 80 ? 17.468 9.448 -11.125 1.00 91.00 80 SER A CA 1
ATOM 638 C C . SER A 1 80 ? 16.734 10.701 -11.587 1.00 91.00 80 SER A C 1
ATOM 640 O O . SER A 1 80 ? 15.620 10.958 -11.145 1.00 91.00 80 SER A O 1
ATOM 642 N N . SER A 1 81 ? 17.325 11.467 -12.504 1.00 89.31 81 SER A N 1
ATOM 643 C CA . SER A 1 81 ? 16.661 12.602 -13.158 1.00 89.31 81 SER A CA 1
ATOM 644 C C . SER A 1 81 ? 15.693 12.178 -14.268 1.00 89.31 81 SER A C 1
ATOM 646 O O . SER A 1 81 ? 14.882 12.991 -14.708 1.00 89.31 81 SER A O 1
ATOM 648 N N . PHE A 1 82 ? 15.772 10.929 -14.734 1.00 89.88 82 PHE A N 1
ATOM 649 C CA . PHE A 1 82 ? 14.857 10.388 -15.733 1.00 89.88 82 PHE A CA 1
ATOM 650 C C . PHE A 1 82 ? 13.565 9.894 -15.076 1.00 8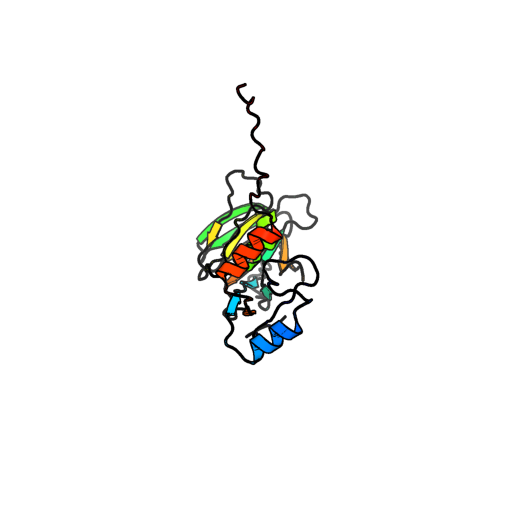9.88 82 PHE A C 1
ATOM 652 O O . PHE A 1 82 ? 13.577 9.428 -13.936 1.00 89.88 82 PHE A O 1
ATOM 659 N N . LEU A 1 83 ? 12.457 9.967 -15.817 1.00 92.31 83 LEU A N 1
ATOM 660 C CA . LEU A 1 83 ? 11.202 9.341 -15.403 1.00 92.31 83 LEU A CA 1
ATOM 661 C C . LEU A 1 83 ? 11.399 7.831 -15.264 1.00 92.31 83 LEU A C 1
ATOM 663 O O . LEU A 1 83 ? 12.098 7.219 -16.077 1.00 92.31 83 LEU A O 1
ATOM 667 N N . THR A 1 84 ? 10.763 7.236 -14.257 1.00 94.00 84 THR A N 1
ATOM 668 C CA . THR A 1 84 ? 10.713 5.776 -14.168 1.00 94.00 84 THR A CA 1
ATOM 669 C C . THR A 1 84 ? 9.860 5.223 -15.305 1.00 94.00 84 THR A C 1
ATOM 671 O O . THR A 1 84 ? 8.919 5.884 -15.745 1.00 94.00 84 THR A O 1
ATOM 674 N N . ASN A 1 85 ? 10.191 4.024 -15.774 1.00 95.56 85 ASN A N 1
ATOM 675 C CA . ASN A 1 85 ? 9.408 3.283 -16.752 1.00 95.56 85 ASN A CA 1
ATOM 676 C C . ASN A 1 85 ? 9.074 1.927 -16.131 1.00 95.56 85 ASN A C 1
ATOM 678 O O . ASN A 1 85 ? 9.986 1.137 -15.895 1.00 95.56 85 ASN A O 1
ATOM 682 N N . LEU A 1 86 ? 7.802 1.679 -15.820 1.00 97.44 86 LEU A N 1
ATOM 683 C CA . LEU A 1 86 ? 7.372 0.463 -15.124 1.00 97.44 86 LEU A CA 1
ATOM 684 C C . LEU A 1 86 ? 6.241 -0.216 -15.890 1.00 97.44 86 LEU A C 1
ATOM 686 O O . LEU A 1 86 ? 5.163 0.353 -16.044 1.00 97.44 86 LEU A O 1
ATOM 690 N N . GLU A 1 87 ? 6.448 -1.445 -16.338 1.00 97.81 87 GLU A N 1
ATOM 691 C CA . GLU A 1 87 ? 5.381 -2.247 -16.932 1.00 97.81 87 GLU A CA 1
ATOM 692 C C . GLU A 1 87 ? 4.564 -2.929 -15.839 1.00 97.81 87 GLU A C 1
ATOM 694 O O . GLU A 1 87 ? 5.098 -3.660 -15.005 1.00 97.81 87 GLU A O 1
ATOM 699 N N . CYS A 1 88 ? 3.258 -2.680 -15.838 1.00 98.19 88 CYS A N 1
ATOM 700 C CA . CYS A 1 88 ? 2.345 -3.176 -14.820 1.00 98.19 88 CYS A CA 1
ATOM 701 C C . CYS A 1 88 ? 1.420 -4.236 -15.409 1.00 98.19 88 CYS A C 1
ATOM 703 O O . CYS A 1 88 ? 0.805 -4.031 -16.458 1.00 98.19 88 CYS A O 1
ATOM 705 N N . TYR A 1 89 ? 1.280 -5.344 -14.692 1.00 98.50 89 TYR A N 1
ATOM 706 C CA . TYR A 1 89 ? 0.458 -6.483 -15.068 1.00 98.50 89 TYR A CA 1
ATOM 707 C C . TYR A 1 89 ? -0.449 -6.880 -13.899 1.00 98.50 89 TYR A C 1
ATOM 709 O O . TYR A 1 89 ? -0.041 -6.795 -12.743 1.00 98.50 89 TYR A O 1
ATOM 717 N N . CYS A 1 90 ? -1.657 -7.342 -14.206 1.00 98.31 90 CYS A N 1
ATOM 718 C CA . CYS A 1 90 ? -2.622 -7.902 -13.262 1.00 98.31 90 CYS A CA 1
ATOM 719 C C . CYS A 1 90 ? -2.959 -9.318 -13.728 1.00 98.31 90 CYS A C 1
ATOM 721 O O . CYS A 1 90 ? -3.442 -9.477 -14.848 1.00 98.31 90 CYS A O 1
ATOM 723 N N . ASP A 1 91 ? -2.654 -10.338 -12.924 1.00 96.56 91 ASP A N 1
ATOM 724 C CA . ASP A 1 91 ? -2.841 -11.755 -13.281 1.00 96.56 91 ASP A CA 1
ATOM 725 C C . ASP A 1 91 ? -2.319 -12.084 -14.696 1.00 96.56 91 ASP A C 1
ATOM 727 O O . ASP A 1 91 ? -2.986 -12.710 -15.519 1.00 96.56 91 ASP A O 1
ATOM 731 N N . ASN A 1 92 ? -1.108 -11.601 -15.001 1.00 92.69 92 ASN A N 1
ATOM 732 C CA . ASN A 1 92 ? -0.419 -11.695 -16.299 1.00 92.69 92 ASN A CA 1
ATOM 733 C C . ASN A 1 92 ? -1.007 -10.868 -17.455 1.00 92.69 92 ASN A C 1
ATOM 735 O O . ASN A 1 92 ? -0.386 -10.793 -18.515 1.00 92.69 92 ASN A O 1
ATOM 739 N N . SER A 1 93 ? -2.137 -10.191 -17.266 1.00 97.81 93 SER A N 1
ATOM 740 C CA . SER A 1 93 ? -2.683 -9.260 -18.255 1.00 97.81 93 SER A CA 1
ATOM 741 C C . SER A 1 93 ? -1.990 -7.905 -18.150 1.00 97.81 93 SER A C 1
ATOM 743 O O . SER A 1 93 ? -1.888 -7.341 -17.061 1.00 97.81 93 SER A O 1
ATOM 745 N N . PHE A 1 94 ? -1.507 -7.371 -19.273 1.00 97.88 94 PHE A N 1
ATOM 746 C CA . PHE A 1 94 ? -0.903 -6.040 -19.310 1.00 97.88 94 PHE A CA 1
ATOM 747 C C . PHE A 1 94 ? -1.941 -4.972 -18.950 1.00 97.88 94 PHE A C 1
ATOM 749 O O . PHE A 1 94 ? -3.008 -4.907 -19.559 1.00 97.88 94 PHE A O 1
ATOM 756 N N . VAL A 1 95 ? -1.615 -4.134 -17.967 1.00 96.50 95 VAL A N 1
ATOM 757 C CA . VAL A 1 95 ? -2.465 -3.023 -17.525 1.00 96.50 95 VAL A CA 1
ATOM 758 C C . VAL A 1 95 ? -2.030 -1.743 -18.222 1.00 96.50 95 VAL A C 1
ATOM 760 O O . VAL A 1 95 ? -2.810 -1.119 -18.936 1.00 96.50 95 VAL A O 1
ATOM 763 N N . THR A 1 96 ? -0.787 -1.323 -17.986 1.00 96.19 96 THR A N 1
ATOM 764 C CA . THR A 1 96 ? -0.231 -0.075 -18.515 1.00 96.19 96 THR A CA 1
ATOM 765 C C . THR A 1 96 ? 1.274 -0.004 -18.267 1.00 96.19 96 THR A C 1
ATOM 767 O O . THR A 1 96 ? 1.837 -0.804 -17.516 1.00 96.19 96 THR A O 1
ATOM 770 N N . CYS A 1 97 ? 1.918 0.996 -18.861 1.00 95.38 97 CYS A N 1
ATOM 771 C CA . CYS A 1 97 ? 3.283 1.380 -18.548 1.00 95.38 97 CYS A CA 1
ATOM 772 C C . CYS A 1 97 ? 3.282 2.714 -17.786 1.00 95.38 97 CYS A C 1
ATOM 774 O O . CYS A 1 97 ? 2.803 3.731 -18.292 1.00 95.38 97 CYS A O 1
ATOM 776 N N . VAL A 1 98 ? 3.791 2.712 -16.555 1.00 96.06 98 VAL A N 1
ATOM 777 C CA . VAL A 1 98 ? 3.902 3.914 -15.728 1.00 96.06 98 VAL A CA 1
ATOM 778 C C . VAL A 1 98 ? 5.129 4.698 -16.151 1.00 96.06 98 VAL A C 1
ATOM 780 O O . VAL A 1 98 ? 6.248 4.196 -16.071 1.00 96.06 98 VAL A O 1
ATOM 783 N N . GLN A 1 99 ? 4.897 5.948 -16.545 1.00 95.44 99 GLN A N 1
ATOM 784 C CA . GLN A 1 99 ? 5.927 6.939 -16.832 1.00 95.44 99 GLN A CA 1
ATOM 785 C C . GLN A 1 99 ? 5.696 8.153 -15.938 1.00 95.44 99 GLN A C 1
ATOM 787 O O . GLN A 1 99 ? 4.684 8.839 -16.082 1.00 95.44 99 GLN A O 1
ATOM 792 N N . GLY A 1 100 ? 6.596 8.400 -14.991 1.00 94.88 100 GLY A N 1
ATOM 793 C CA . GLY A 1 100 ? 6.411 9.423 -13.959 1.00 94.88 100 GLY A CA 1
ATOM 794 C C . GLY A 1 100 ? 7.490 9.368 -12.883 1.00 94.88 100 GLY A C 1
ATOM 795 O O . GLY A 1 100 ? 8.584 8.849 -13.118 1.00 94.88 100 GLY A O 1
ATOM 796 N N . ASP A 1 101 ? 7.169 9.876 -11.695 1.00 96.94 101 ASP A N 1
ATOM 797 C CA . ASP A 1 101 ? 8.037 9.732 -10.522 1.00 96.94 101 ASP A CA 1
ATOM 798 C C . ASP A 1 101 ? 7.985 8.307 -9.949 1.00 96.94 101 ASP A C 1
ATOM 800 O O . ASP A 1 101 ? 8.992 7.818 -9.430 1.00 96.94 101 ASP A O 1
ATOM 804 N N . GLY A 1 102 ? 6.841 7.623 -10.067 1.00 97.19 102 GLY A N 1
ATOM 805 C CA . GLY A 1 102 ? 6.658 6.297 -9.483 1.00 97.19 102 GLY A CA 1
ATOM 806 C C . GLY A 1 102 ? 5.234 5.751 -9.517 1.00 97.19 102 GLY A C 1
ATOM 807 O O . GLY A 1 102 ? 4.344 6.282 -10.183 1.00 97.19 102 GLY A O 1
ATOM 808 N N . LEU A 1 103 ? 5.033 4.678 -8.761 1.00 98.50 103 LEU A N 1
ATOM 809 C CA . LEU A 1 103 ? 3.771 3.989 -8.532 1.00 98.50 103 LEU A CA 1
ATOM 810 C C . LEU A 1 103 ? 3.688 3.551 -7.066 1.00 98.50 103 LEU A C 1
ATOM 812 O O . LEU A 1 103 ? 4.664 3.055 -6.510 1.00 98.50 103 LEU A O 1
ATOM 816 N N . ILE A 1 104 ? 2.511 3.674 -6.463 1.00 98.69 104 ILE A N 1
ATOM 817 C CA . ILE A 1 104 ? 2.201 3.151 -5.132 1.00 98.69 104 ILE A CA 1
ATOM 818 C C . ILE A 1 104 ? 1.202 2.007 -5.289 1.00 98.69 104 ILE A C 1
ATOM 820 O O . ILE A 1 104 ? 0.138 2.196 -5.884 1.00 98.69 104 ILE A O 1
ATOM 824 N N . LEU A 1 105 ? 1.527 0.845 -4.723 1.00 98.62 105 LEU A N 1
ATOM 825 C CA . LEU A 1 105 ? 0.559 -0.217 -4.460 1.00 98.62 105 LEU A CA 1
ATOM 826 C C . LEU A 1 105 ? 0.256 -0.220 -2.964 1.00 98.62 105 LEU A C 1
ATOM 828 O O . LEU A 1 105 ? 1.162 -0.402 -2.152 1.00 98.62 105 LEU A O 1
ATOM 832 N N . SER A 1 106 ? -0.998 0.017 -2.591 1.00 98.38 106 SER A N 1
ATOM 833 C CA . SER A 1 106 ? -1.378 0.262 -1.197 1.00 98.38 106 SER A CA 1
ATOM 834 C C . SER A 1 106 ? -2.557 -0.601 -0.756 1.00 98.38 106 SER A C 1
ATOM 836 O O . SER A 1 106 ? -3.428 -0.943 -1.554 1.00 98.38 106 SER A O 1
ATOM 838 N N . THR A 1 107 ? -2.593 -0.965 0.524 1.00 98.12 107 THR A N 1
ATOM 839 C CA . THR A 1 107 ? -3.794 -1.528 1.149 1.00 98.12 107 THR A CA 1
ATOM 840 C C . THR A 1 107 ? -4.855 -0.442 1.321 1.00 98.12 107 THR A C 1
ATOM 842 O O . THR A 1 107 ? -4.582 0.758 1.253 1.00 98.12 107 THR A O 1
ATOM 845 N N . THR A 1 108 ? -6.084 -0.832 1.646 1.00 96.81 108 THR A N 1
ATOM 846 C CA . THR A 1 108 ? -7.119 0.137 2.032 1.00 96.81 108 THR A CA 1
ATOM 847 C C . THR A 1 108 ? -6.772 0.906 3.307 1.00 96.81 108 THR A C 1
ATOM 849 O O . THR A 1 108 ? -7.161 2.063 3.434 1.00 96.81 108 THR A O 1
ATOM 852 N N . SER A 1 109 ? -5.962 0.337 4.209 1.00 95.56 109 SER A N 1
ATOM 853 C CA . SER A 1 109 ? -5.438 1.064 5.377 1.00 95.56 109 SER A CA 1
ATOM 854 C C . SER A 1 109 ? -4.384 2.109 4.991 1.00 95.56 109 SER A C 1
ATOM 856 O O . SER A 1 109 ? -4.394 3.209 5.535 1.00 95.56 109 SER A O 1
ATOM 858 N N . GLY A 1 110 ? -3.524 1.813 4.011 1.00 96.62 110 GLY A N 1
ATOM 859 C CA . GLY A 1 110 ? -2.555 2.770 3.465 1.00 96.62 110 GLY A CA 1
ATOM 860 C C . GLY A 1 110 ? -3.164 3.835 2.545 1.00 96.62 110 GLY A C 1
ATOM 861 O O . GLY A 1 110 ? -2.495 4.810 2.197 1.00 96.62 110 GLY A O 1
ATOM 862 N N . SER A 1 111 ? -4.453 3.722 2.205 1.00 97.06 111 SER A N 1
ATOM 863 C CA . SER A 1 111 ? -5.168 4.708 1.384 1.00 97.06 111 SER A CA 1
ATOM 864 C C . SER A 1 111 ? -5.146 6.125 1.960 1.00 97.06 111 SER A C 1
ATOM 866 O O . SER A 1 111 ? -5.265 7.084 1.206 1.00 97.06 111 SER A O 1
ATOM 868 N N . THR A 1 112 ? -4.954 6.258 3.276 1.00 94.31 112 THR A N 1
ATOM 869 C CA . THR A 1 112 ? -4.869 7.529 4.013 1.00 94.31 112 THR A CA 1
ATOM 870 C C . THR A 1 112 ? -3.429 7.984 4.275 1.00 94.31 112 THR A C 1
ATOM 872 O O . THR A 1 112 ? -3.223 8.997 4.938 1.00 94.31 112 THR A O 1
ATOM 875 N N . ALA A 1 113 ? -2.434 7.221 3.811 1.00 94.06 113 ALA A N 1
ATOM 876 C CA . ALA A 1 113 ? -1.009 7.509 3.949 1.00 94.06 113 ALA A CA 1
ATOM 877 C C . ALA A 1 113 ? -0.463 8.142 2.656 1.00 94.06 113 ALA A C 1
ATOM 879 O O . ALA A 1 113 ? -1.038 9.106 2.143 1.00 94.06 113 ALA A O 1
ATOM 880 N N . TYR A 1 114 ? 0.643 7.627 2.107 1.00 96.38 114 TYR A N 1
ATOM 881 C CA . TYR A 1 114 ? 1.282 8.243 0.945 1.00 96.38 114 TYR A CA 1
ATOM 882 C C . TYR A 1 114 ? 0.398 8.200 -0.312 1.00 96.38 114 TYR A C 1
ATOM 884 O O . TYR A 1 114 ? 0.392 9.151 -1.095 1.00 96.38 114 TYR A O 1
ATOM 892 N N . SER A 1 115 ? -0.434 7.160 -0.452 1.00 96.88 115 SER A N 1
ATOM 893 C CA . SER A 1 115 ? -1.419 7.062 -1.536 1.00 96.88 115 SER A CA 1
ATOM 894 C C . SER A 1 115 ? -2.358 8.276 -1.580 1.00 96.88 115 SER A C 1
ATOM 896 O O . SER A 1 115 ? -2.602 8.813 -2.660 1.00 96.88 115 SER A O 1
ATOM 898 N N . LEU A 1 116 ? -2.822 8.777 -0.425 1.00 95.19 116 LEU A N 1
ATOM 899 C CA . LEU A 1 116 ? -3.678 9.968 -0.362 1.00 95.19 116 LEU A CA 1
ATOM 900 C C . LEU A 1 116 ? -2.956 11.209 -0.891 1.00 95.19 116 LEU A C 1
ATOM 902 O O . LEU A 1 116 ? -3.509 11.968 -1.685 1.00 95.19 116 LEU A O 1
ATOM 906 N N . ALA A 1 117 ? -1.702 11.400 -0.473 1.00 95.00 117 ALA A N 1
ATOM 907 C CA . ALA A 1 117 ? -0.886 12.535 -0.894 1.00 95.00 117 ALA A CA 1
ATOM 908 C C . ALA A 1 117 ? -0.579 12.510 -2.402 1.00 95.00 117 ALA A C 1
ATOM 910 O O . ALA A 1 117 ? -0.483 13.564 -3.026 1.00 95.00 117 ALA A O 1
ATOM 911 N N . ALA A 1 118 ? -0.478 11.319 -3.000 1.00 96.19 118 ALA A N 1
ATOM 912 C CA . ALA A 1 118 ? -0.316 11.132 -4.442 1.00 96.19 118 ALA A CA 1
ATOM 913 C C . ALA A 1 118 ? -1.634 11.268 -5.241 1.00 96.19 118 ALA A C 1
ATOM 915 O O . ALA A 1 118 ? -1.634 11.113 -6.461 1.00 96.19 118 ALA A O 1
ATOM 916 N N . GLY A 1 119 ? -2.757 11.578 -4.582 1.00 95.06 119 GLY A N 1
ATOM 917 C CA . GLY A 1 119 ? -4.060 11.780 -5.224 1.00 95.06 119 GLY A CA 1
ATOM 918 C C . GLY A 1 119 ? -4.936 10.527 -5.310 1.00 95.06 119 GLY A C 1
ATOM 919 O O . GLY A 1 119 ? -5.934 10.537 -6.032 1.00 95.06 119 GLY A O 1
ATOM 920 N N . GLY A 1 120 ? -4.584 9.457 -4.592 1.00 96.38 120 GLY A N 1
ATOM 921 C CA . GLY A 1 120 ? -5.431 8.282 -4.391 1.00 96.38 120 GLY A CA 1
ATOM 922 C C . GLY A 1 120 ? -6.671 8.591 -3.545 1.00 96.38 120 GLY A C 1
ATOM 923 O O . GLY A 1 120 ? -6.722 9.568 -2.799 1.00 96.38 120 GLY A O 1
ATOM 924 N N . SER A 1 121 ? -7.701 7.753 -3.661 1.00 95.81 121 SER A N 1
ATOM 925 C CA . SER A 1 121 ? -8.911 7.881 -2.841 1.00 95.81 121 SER A CA 1
ATOM 926 C C . SER A 1 121 ? -8.687 7.349 -1.427 1.00 95.81 121 SER A C 1
ATOM 928 O O . SER A 1 121 ? -8.002 6.346 -1.251 1.00 95.81 121 SER A O 1
ATOM 930 N N . MET A 1 122 ? -9.333 7.967 -0.435 1.00 94.94 122 MET A N 1
ATOM 931 C CA . MET A 1 122 ? -9.492 7.356 0.886 1.00 94.94 122 MET A CA 1
ATOM 932 C C . MET A 1 122 ? -10.488 6.207 0.792 1.00 94.94 122 MET A C 1
ATOM 934 O O . MET A 1 122 ? -11.591 6.376 0.271 1.00 94.94 122 MET A O 1
ATOM 938 N N . VAL A 1 123 ? -10.105 5.050 1.315 1.00 96.88 123 VAL A N 1
ATOM 939 C CA . VAL A 1 123 ? -10.899 3.827 1.252 1.00 96.88 123 VAL A CA 1
ATOM 940 C C . VAL A 1 123 ? -11.091 3.297 2.666 1.00 96.88 123 VAL A C 1
ATOM 942 O O . VAL A 1 123 ? -10.152 3.236 3.455 1.00 96.88 123 VAL A O 1
ATOM 945 N N . HIS A 1 124 ? -12.324 2.920 2.996 1.00 96.31 124 HIS A N 1
ATOM 946 C CA . HIS A 1 124 ? -12.637 2.348 4.299 1.00 96.31 124 HIS A CA 1
ATOM 947 C C . HIS A 1 124 ? -11.859 1.025 4.513 1.00 96.31 124 HIS A C 1
ATOM 949 O O . HIS A 1 124 ? -11.844 0.201 3.596 1.00 96.31 124 HIS A O 1
ATOM 955 N N . PRO A 1 125 ? -11.265 0.757 5.697 1.00 93.88 125 PRO A N 1
ATOM 956 C CA . PRO A 1 125 ? -10.406 -0.416 5.919 1.00 93.88 125 PRO A CA 1
ATOM 957 C C . PRO A 1 125 ? -11.058 -1.781 5.654 1.00 93.88 125 PRO A C 1
ATOM 959 O O . PRO A 1 125 ? -10.359 -2.734 5.335 1.00 93.88 125 PRO A O 1
ATOM 962 N N . GLN A 1 126 ? -12.386 -1.882 5.779 1.00 93.81 126 GLN A N 1
ATOM 963 C CA . GLN A 1 126 ? -13.143 -3.114 5.492 1.00 93.81 126 GLN A CA 1
ATOM 964 C C . GLN A 1 126 ? -13.433 -3.349 4.002 1.00 93.81 126 GLN A C 1
ATOM 966 O O . GLN A 1 126 ? -13.979 -4.392 3.656 1.00 93.81 126 GLN A O 1
ATOM 971 N N . VAL A 1 127 ? -13.131 -2.395 3.116 1.00 96.50 127 VAL A N 1
ATOM 972 C CA . VAL A 1 127 ? -13.265 -2.628 1.674 1.00 96.50 127 VAL A CA 1
ATOM 973 C C . VAL A 1 127 ? -12.117 -3.546 1.241 1.00 96.50 127 VAL A C 1
ATOM 975 O O . VAL A 1 127 ? -10.958 -3.197 1.473 1.00 96.50 127 VAL A O 1
ATOM 978 N N . PRO A 1 128 ? -12.395 -4.701 0.617 1.00 93.50 128 PRO A N 1
ATOM 979 C CA . PRO A 1 128 ? -11.347 -5.569 0.104 1.00 93.50 128 PRO A CA 1
ATOM 980 C C . PRO A 1 128 ? -10.784 -4.988 -1.194 1.00 93.50 128 PRO A C 1
ATOM 982 O O . PRO A 1 128 ? -11.510 -4.811 -2.175 1.00 93.50 128 PRO A O 1
ATOM 985 N N . GLY A 1 129 ? -9.485 -4.695 -1.226 1.00 96.81 129 GLY A N 1
ATOM 986 C CA . GLY A 1 129 ? -8.847 -4.247 -2.457 1.00 96.81 129 GLY A CA 1
ATOM 987 C C . GLY A 1 129 ? -7.405 -3.788 -2.309 1.00 96.81 129 GLY A C 1
ATOM 988 O O . GLY A 1 129 ? -6.906 -3.555 -1.207 1.00 96.81 129 GLY A O 1
ATOM 989 N N . ILE A 1 130 ? -6.757 -3.646 -3.462 1.00 98.50 130 ILE A N 1
ATOM 990 C CA . ILE A 1 130 ? -5.404 -3.115 -3.614 1.00 98.50 130 ILE A CA 1
ATOM 991 C C . ILE A 1 130 ? -5.505 -1.815 -4.409 1.00 98.50 130 ILE A C 1
ATOM 993 O O . ILE A 1 130 ? -6.018 -1.791 -5.528 1.00 98.50 130 ILE A O 1
ATOM 997 N N . LEU A 1 131 ? -5.034 -0.719 -3.826 1.00 98.56 131 LEU A N 1
ATOM 998 C CA . LEU A 1 131 ? -4.982 0.580 -4.479 1.00 98.56 131 LEU A CA 1
ATOM 999 C C . LEU A 1 131 ? -3.755 0.649 -5.383 1.00 98.56 131 LEU A C 1
ATOM 1001 O O . LEU A 1 131 ? -2.662 0.250 -4.993 1.00 98.56 131 LEU A O 1
ATOM 1005 N N . PHE A 1 132 ? -3.948 1.214 -6.566 1.00 98.44 132 PHE A N 1
ATOM 1006 C CA . PHE A 1 132 ? -2.931 1.463 -7.572 1.00 98.44 132 PHE A CA 1
ATOM 1007 C C . PHE A 1 132 ? -2.909 2.970 -7.845 1.00 98.44 132 PHE A C 1
ATOM 1009 O O . PHE A 1 132 ? -3.803 3.500 -8.508 1.00 98.44 132 PHE A O 1
ATOM 1016 N N . THR A 1 133 ? -1.906 3.672 -7.321 1.00 98.50 133 THR A N 1
ATOM 1017 C CA . THR A 1 133 ? -1.846 5.141 -7.350 1.00 98.50 133 THR A CA 1
ATOM 1018 C C . THR A 1 133 ? -0.554 5.603 -8.028 1.00 98.50 133 THR A C 1
ATOM 1020 O O . THR A 1 133 ? 0.524 5.434 -7.454 1.00 98.50 133 THR A O 1
ATOM 1023 N N . PRO A 1 134 ? -0.607 6.172 -9.247 1.00 97.75 134 PRO A N 1
ATOM 1024 C CA . PRO A 1 134 ? 0.586 6.695 -9.909 1.00 97.75 134 PRO A CA 1
ATOM 1025 C C . PRO A 1 134 ? 1.114 7.950 -9.195 1.00 97.75 134 PRO A C 1
ATOM 1027 O O . PRO A 1 134 ? 0.333 8.788 -8.751 1.00 97.75 134 PRO A O 1
ATOM 1030 N N . ILE A 1 135 ? 2.437 8.118 -9.134 1.00 97.75 135 ILE A N 1
ATOM 1031 C CA . ILE A 1 135 ? 3.092 9.309 -8.571 1.00 97.75 135 ILE A CA 1
ATOM 1032 C C . ILE A 1 135 ? 3.532 10.210 -9.723 1.00 97.75 135 ILE A C 1
ATOM 1034 O O . ILE A 1 135 ? 4.374 9.813 -10.534 1.00 97.75 135 ILE A O 1
ATOM 1038 N N . CYS A 1 136 ? 2.962 11.418 -9.780 1.00 95.44 136 CYS A N 1
ATOM 1039 C CA . CYS A 1 136 ? 3.255 12.437 -10.795 1.00 95.44 136 CYS A CA 1
ATOM 1040 C C . CYS A 1 136 ? 3.373 11.847 -12.220 1.00 95.44 136 CYS A C 1
ATOM 1042 O O . CYS A 1 136 ? 4.429 11.971 -12.851 1.00 95.44 136 CYS A O 1
ATOM 1044 N N . PRO A 1 137 ? 2.339 11.144 -12.728 1.00 95.25 137 PRO A N 1
ATOM 1045 C CA . PRO A 1 137 ? 2.413 10.525 -14.043 1.00 95.25 137 PRO A CA 1
ATOM 1046 C C . PRO A 1 137 ? 2.527 11.589 -15.137 1.00 95.25 137 PRO A C 1
ATOM 1048 O O . PRO A 1 137 ? 1.839 12.607 -15.112 1.00 95.25 137 PRO A O 1
ATOM 1051 N N . HIS A 1 138 ? 3.349 11.320 -16.150 1.00 92.81 138 HIS A N 1
ATOM 1052 C CA . HIS A 1 138 ? 3.484 12.185 -17.322 1.00 92.81 138 HIS A CA 1
ATOM 1053 C C . HIS A 1 138 ? 2.179 12.261 -18.137 1.00 92.81 138 HIS A C 1
ATOM 1055 O O . HIS A 1 138 ? 1.891 13.268 -18.779 1.00 92.81 138 HIS A O 1
ATOM 1061 N N . SER A 1 139 ? 1.364 11.201 -18.102 1.00 91.44 139 SER A N 1
ATOM 1062 C CA . SER A 1 139 ? 0.038 11.194 -18.722 1.00 91.44 139 SER A CA 1
ATOM 1063 C C . SER A 1 139 ? -1.031 11.761 -17.784 1.00 91.44 139 SER A C 1
ATOM 1065 O O . SER A 1 139 ? -1.290 11.207 -16.717 1.00 91.44 139 SER A O 1
ATOM 1067 N N . LEU A 1 140 ? -1.735 12.806 -18.231 1.00 84.12 140 LEU A N 1
ATOM 1068 C CA . LEU A 1 140 ? -2.837 13.438 -17.487 1.00 84.12 140 LEU A CA 1
ATOM 1069 C C . LEU A 1 140 ? -4.081 12.546 -17.345 1.00 84.12 140 LEU A C 1
ATOM 1071 O O . LEU A 1 140 ? -4.916 12.778 -16.470 1.00 84.12 140 LEU A O 1
ATOM 1075 N N . SER A 1 141 ? -4.234 11.542 -18.212 1.00 89.94 141 SER A N 1
ATOM 1076 C CA . SER A 1 141 ? -5.351 10.595 -18.143 1.00 89.94 141 SER A CA 1
ATOM 1077 C C . SER A 1 141 ? -5.105 9.467 -17.143 1.00 89.94 141 SER A C 1
ATOM 1079 O O . SER A 1 141 ? -5.992 8.640 -16.934 1.00 89.94 141 SER A O 1
ATOM 1081 N N . PHE A 1 142 ? -3.919 9.406 -16.532 1.00 90.00 142 PHE A N 1
ATOM 1082 C CA . PHE A 1 142 ? -3.578 8.345 -15.603 1.00 90.00 142 PHE A CA 1
ATOM 1083 C C . PHE A 1 142 ? -4.194 8.619 -14.228 1.00 90.00 142 PHE A C 1
ATOM 1085 O O . PHE A 1 142 ? -3.689 9.413 -13.436 1.00 90.00 142 PHE A O 1
ATOM 1092 N N . ARG A 1 143 ? -5.330 7.971 -13.965 1.00 94.50 143 ARG A N 1
ATOM 1093 C CA . ARG A 1 143 ? -6.054 8.051 -12.694 1.00 94.50 143 ARG A CA 1
ATOM 1094 C C . ARG A 1 143 ? -5.721 6.853 -11.795 1.00 94.50 143 ARG A C 1
ATOM 1096 O O . ARG A 1 143 ? -5.412 5.786 -12.326 1.00 94.50 143 ARG A O 1
ATOM 1103 N N . PRO A 1 144 ? -5.811 7.007 -10.461 1.00 97.00 144 PRO A N 1
ATOM 1104 C CA . PRO A 1 144 ? -5.735 5.880 -9.539 1.00 97.00 144 PRO A CA 1
ATOM 1105 C C . PRO A 1 144 ? -6.799 4.817 -9.838 1.00 97.00 144 PRO A C 1
ATOM 1107 O O . PRO A 1 144 ? -7.902 5.143 -10.282 1.00 97.00 144 PRO A O 1
ATOM 1110 N N . LEU A 1 145 ? -6.469 3.558 -9.561 1.00 97.00 145 LEU A N 1
ATOM 1111 C CA . LEU A 1 145 ? -7.350 2.400 -9.710 1.00 97.00 145 LEU A CA 1
ATOM 1112 C C . LEU A 1 145 ? -7.433 1.626 -8.392 1.00 97.00 145 LEU A C 1
ATOM 1114 O O . LEU A 1 145 ? -6.526 1.687 -7.564 1.00 97.00 145 LEU A O 1
ATOM 1118 N N . ILE A 1 146 ? -8.516 0.876 -8.208 1.00 98.00 146 ILE A N 1
ATOM 1119 C CA . ILE A 1 146 ? -8.667 -0.073 -7.103 1.00 98.00 146 ILE A CA 1
ATOM 1120 C C . ILE A 1 146 ? -8.916 -1.442 -7.721 1.00 98.00 146 ILE A C 1
ATOM 1122 O O . ILE A 1 146 ? -9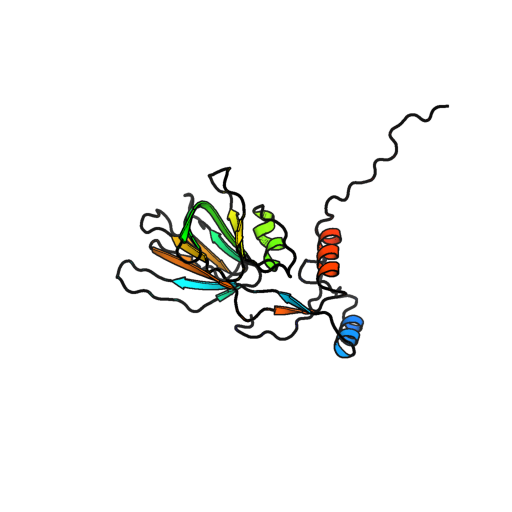.887 -1.625 -8.457 1.00 98.00 146 ILE A O 1
ATOM 1126 N N . PHE A 1 147 ? -8.029 -2.385 -7.434 1.00 98.25 147 PHE A N 1
ATOM 1127 C CA . PHE A 1 147 ? -8.150 -3.772 -7.855 1.00 98.25 147 PHE A CA 1
ATOM 1128 C C . PHE A 1 147 ? -8.796 -4.623 -6.753 1.00 98.25 147 PHE A C 1
ATOM 1130 O O . PHE A 1 147 ? -8.612 -4.320 -5.569 1.00 98.25 147 PHE A O 1
ATOM 1137 N N . PRO A 1 148 ? -9.525 -5.698 -7.105 1.00 97.62 148 PRO A N 1
ATOM 1138 C CA . PRO A 1 148 ? -9.992 -6.684 -6.132 1.00 97.62 148 PRO A CA 1
ATOM 1139 C C . PRO A 1 148 ? -8.829 -7.314 -5.352 1.00 97.62 148 PRO A C 1
ATOM 1141 O O . PRO A 1 148 ? -7.747 -7.497 -5.893 1.00 97.62 148 PRO A O 1
ATOM 1144 N N . GLU A 1 149 ? -9.049 -7.707 -4.097 1.00 95.94 149 GLU A N 1
ATOM 1145 C CA . GLU A 1 149 ? -7.980 -8.240 -3.230 1.00 95.94 149 GLU A CA 1
ATOM 1146 C C . GLU A 1 149 ? -7.350 -9.565 -3.696 1.00 95.94 149 GLU A C 1
ATOM 1148 O O . GLU A 1 149 ? -6.246 -9.895 -3.276 1.00 95.94 149 GLU A O 1
ATOM 1153 N N . HIS A 1 150 ? -8.042 -10.335 -4.541 1.00 96.75 150 HIS A N 1
ATOM 1154 C CA . HIS A 1 150 ? -7.585 -11.655 -4.984 1.00 96.75 150 HIS A CA 1
ATOM 1155 C C . HIS A 1 150 ? -6.595 -11.605 -6.154 1.00 96.75 150 HIS A C 1
ATOM 1157 O O . HIS A 1 150 ? -6.030 -12.641 -6.500 1.00 96.75 150 HIS A O 1
ATOM 1163 N N . VAL A 1 151 ? -6.411 -10.440 -6.785 1.00 98.06 151 VAL A N 1
ATOM 1164 C CA . VAL A 1 151 ? -5.510 -10.321 -7.936 1.00 98.06 151 VAL A CA 1
ATOM 1165 C C . VAL A 1 151 ? -4.056 -10.242 -7.487 1.00 98.06 151 VAL A C 1
ATOM 1167 O O . VAL A 1 151 ? -3.737 -9.755 -6.399 1.00 98.06 151 VAL A O 1
ATOM 1170 N N . THR A 1 152 ? -3.157 -10.657 -8.372 1.00 98.44 152 THR A N 1
ATOM 1171 C CA . THR A 1 152 ? -1.719 -10.450 -8.217 1.00 98.44 152 THR A CA 1
ATOM 1172 C C . THR A 1 152 ? -1.247 -9.365 -9.175 1.00 98.44 152 THR A C 1
ATOM 1174 O O . THR A 1 152 ? -1.396 -9.470 -10.395 1.00 98.44 152 THR A O 1
ATOM 1177 N N . LEU A 1 153 ? -0.638 -8.319 -8.621 1.00 98.62 153 LEU A N 1
ATOM 1178 C CA . LEU A 1 153 ? -0.035 -7.235 -9.384 1.00 98.62 153 LEU A CA 1
ATOM 1179 C C . LEU A 1 153 ? 1.460 -7.486 -9.549 1.00 98.62 153 LEU A C 1
ATOM 1181 O O . LEU A 1 153 ? 2.170 -7.747 -8.581 1.00 98.62 153 LEU A O 1
ATOM 1185 N N . ARG A 1 154 ? 1.955 -7.363 -10.777 1.00 98.44 154 ARG A N 1
ATOM 1186 C CA . ARG A 1 154 ? 3.381 -7.439 -11.094 1.00 98.44 154 ARG A CA 1
ATOM 1187 C C . ARG A 1 154 ? 3.826 -6.133 -11.728 1.00 98.44 154 ARG A C 1
ATOM 1189 O O . ARG A 1 154 ? 3.269 -5.720 -12.741 1.00 98.44 154 ARG A O 1
ATOM 1196 N N . VAL A 1 155 ? 4.840 -5.507 -11.147 1.00 98.38 155 VAL A N 1
ATOM 1197 C CA . VAL A 1 155 ? 5.440 -4.263 -11.630 1.00 98.38 155 VAL A CA 1
ATOM 1198 C C . VAL A 1 155 ? 6.883 -4.546 -12.005 1.00 98.38 155 VAL A C 1
ATOM 1200 O O . VAL A 1 155 ? 7.699 -4.860 -11.145 1.00 98.38 155 VAL A O 1
ATOM 1203 N N . GLN A 1 156 ? 7.192 -4.464 -13.290 1.00 97.38 156 GLN A N 1
ATOM 1204 C CA . GLN A 1 156 ? 8.495 -4.809 -13.839 1.00 97.38 156 GLN A CA 1
ATOM 1205 C C . GLN A 1 156 ? 9.222 -3.565 -14.335 1.00 97.38 156 GLN A C 1
ATOM 1207 O O . GLN A 1 156 ? 8.621 -2.704 -14.979 1.00 97.38 156 GLN A O 1
ATOM 1212 N N . VAL A 1 157 ? 10.527 -3.495 -14.076 1.00 97.12 157 VAL A N 1
ATOM 1213 C CA . VAL A 1 157 ? 11.409 -2.528 -14.733 1.00 97.12 157 VAL A CA 1
ATOM 1214 C C . VAL A 1 157 ? 11.820 -3.128 -16.082 1.00 97.12 157 VAL A C 1
ATOM 1216 O O . VAL A 1 157 ? 12.482 -4.165 -16.096 1.00 97.12 157 VAL A O 1
ATOM 1219 N N . PRO A 1 158 ? 11.457 -2.535 -17.230 1.00 95.31 158 PRO A N 1
ATOM 1220 C CA . PRO A 1 158 ? 11.791 -3.101 -18.535 1.00 95.31 158 PRO A CA 1
ATOM 1221 C C . PRO A 1 158 ? 13.304 -3.206 -18.749 1.00 95.31 158 PRO A C 1
ATOM 1223 O O . PRO A 1 158 ? 14.054 -2.328 -18.320 1.00 95.31 158 PRO A O 1
ATOM 1226 N N . PHE A 1 159 ? 13.763 -4.224 -19.484 1.00 92.81 159 PHE A N 1
ATOM 1227 C CA . PHE A 1 159 ? 15.192 -4.426 -19.789 1.00 92.81 159 PHE A CA 1
ATOM 1228 C C . PHE A 1 159 ? 15.847 -3.240 -20.512 1.00 92.81 159 PHE A C 1
ATOM 1230 O O . PHE A 1 159 ? 17.046 -3.014 -20.381 1.00 92.81 159 PHE A O 1
ATOM 1237 N N . ASN A 1 160 ? 15.068 -2.472 -21.276 1.00 91.38 160 ASN A N 1
ATOM 1238 C CA . ASN A 1 160 ? 15.536 -1.279 -21.983 1.00 91.38 160 ASN A CA 1
ATOM 1239 C C . ASN A 1 160 ? 15.439 0.010 -21.141 1.00 91.38 160 ASN A C 1
ATOM 1241 O O . ASN A 1 160 ? 15.659 1.102 -21.675 1.00 91.38 160 ASN A O 1
ATOM 1245 N N . SER A 1 161 ? 15.090 -0.090 -19.852 1.00 91.44 161 SER A N 1
ATOM 1246 C CA . SER A 1 161 ? 15.038 1.063 -18.958 1.00 91.44 161 SER A CA 1
ATOM 1247 C C . SER A 1 161 ? 16.428 1.673 -18.783 1.00 91.44 161 SER A C 1
ATOM 1249 O O . SER A 1 161 ? 17.424 0.978 -18.589 1.00 91.44 161 SER A O 1
ATOM 1251 N N . ARG A 1 162 ? 16.500 3.007 -18.838 1.00 88.25 162 ARG A N 1
ATOM 1252 C CA . ARG A 1 162 ? 17.759 3.762 -18.711 1.00 88.25 162 ARG A CA 1
ATOM 1253 C C . ARG A 1 162 ? 18.254 3.862 -17.272 1.00 88.25 162 ARG A C 1
ATOM 1255 O O . ARG A 1 162 ? 19.425 4.159 -17.049 1.00 88.25 162 ARG A O 1
ATOM 1262 N N . SER A 1 163 ? 17.361 3.673 -16.310 1.00 91.31 163 SER A N 1
ATOM 1263 C CA . SER A 1 163 ? 17.650 3.757 -14.887 1.00 91.31 163 SER A CA 1
ATOM 1264 C C . SER A 1 163 ? 16.936 2.637 -14.129 1.00 91.31 163 SER A C 1
ATOM 1266 O O . SER A 1 163 ? 15.863 2.188 -14.546 1.00 91.31 163 SER A O 1
ATOM 1268 N N . PRO A 1 164 ? 17.525 2.182 -13.012 1.00 95.19 164 PRO A N 1
ATOM 1269 C CA . PRO A 1 164 ? 16.836 1.305 -12.081 1.00 95.19 164 PRO A CA 1
ATOM 1270 C C . PRO A 1 164 ? 15.712 2.066 -11.368 1.00 95.19 164 PRO A C 1
ATOM 1272 O O . PRO A 1 164 ? 15.749 3.296 -11.259 1.00 95.19 164 PRO A O 1
ATOM 1275 N N . ALA A 1 165 ? 14.760 1.318 -10.825 1.00 97.31 165 ALA A N 1
ATOM 1276 C CA . ALA A 1 165 ? 13.766 1.832 -9.891 1.00 97.31 165 ALA A CA 1
ATOM 1277 C C . ALA A 1 165 ? 14.125 1.426 -8.454 1.00 97.31 165 ALA A C 1
ATOM 1279 O O . ALA A 1 165 ? 15.072 0.674 -8.214 1.00 97.31 165 ALA A O 1
ATOM 1280 N N . TRP A 1 166 ? 13.373 1.930 -7.485 1.00 97.81 166 TRP A N 1
ATOM 1281 C CA . TRP A 1 166 ? 13.539 1.609 -6.073 1.00 97.81 166 TRP A CA 1
ATOM 1282 C C . TRP A 1 166 ? 12.191 1.268 -5.459 1.00 97.81 166 TRP A C 1
ATOM 1284 O O . TRP A 1 166 ? 11.277 2.079 -5.525 1.00 97.81 166 TRP A O 1
ATOM 1294 N N . ALA A 1 167 ? 12.087 0.094 -4.844 1.00 98.12 167 ALA A N 1
ATOM 1295 C CA . ALA A 1 167 ? 10.937 -0.316 -4.053 1.00 98.12 167 ALA A CA 1
ATOM 1296 C C . ALA A 1 167 ? 11.177 0.005 -2.571 1.00 98.12 167 ALA A C 1
ATOM 1298 O O . ALA A 1 167 ? 12.218 -0.349 -2.024 1.00 98.12 167 ALA A O 1
ATOM 1299 N N . SER A 1 168 ? 10.223 0.664 -1.924 1.00 97.75 168 SER A N 1
ATOM 1300 C CA . SER A 1 168 ? 10.202 0.991 -0.496 1.00 97.75 168 SER A CA 1
ATOM 1301 C C . SER A 1 168 ? 8.979 0.348 0.147 1.00 97.75 168 SER A C 1
ATOM 1303 O O . SER A 1 168 ? 7.888 0.429 -0.414 1.00 97.75 168 SER A O 1
ATOM 1305 N N . PHE A 1 169 ? 9.149 -0.269 1.311 1.00 97.31 169 PHE A N 1
ATOM 1306 C CA . PHE A 1 169 ? 8.132 -1.079 1.985 1.00 97.31 169 PHE A CA 1
ATOM 1307 C C . PHE A 1 169 ? 7.731 -0.377 3.288 1.00 97.31 169 PHE A C 1
ATOM 1309 O O . PHE A 1 169 ? 8.564 -0.231 4.181 1.00 97.31 169 PHE A O 1
ATOM 1316 N N . ASP A 1 170 ? 6.499 0.141 3.383 1.00 95.75 170 ASP A N 1
ATOM 1317 C CA . ASP A 1 170 ? 6.047 1.015 4.487 1.00 95.75 170 ASP A CA 1
ATOM 1318 C C . ASP A 1 170 ? 7.020 2.182 4.789 1.00 95.75 170 ASP A C 1
ATOM 1320 O O . ASP A 1 170 ? 7.267 2.554 5.941 1.00 95.75 170 ASP A O 1
ATOM 1324 N N . GLY A 1 171 ? 7.630 2.741 3.737 1.00 92.62 171 GLY A N 1
ATOM 1325 C CA . GLY A 1 171 ? 8.611 3.826 3.837 1.00 92.62 171 GLY A CA 1
ATOM 1326 C C . GLY A 1 171 ? 10.004 3.402 4.328 1.00 92.62 171 GLY A C 1
ATOM 1327 O O . GLY A 1 171 ? 10.822 4.270 4.640 1.00 92.62 171 GLY A O 1
ATOM 1328 N N . LYS A 1 172 ? 10.289 2.097 4.415 1.00 90.88 172 LYS A N 1
ATOM 1329 C CA . LYS A 1 172 ? 11.548 1.525 4.919 1.00 90.88 172 LYS A CA 1
ATOM 1330 C C . LYS A 1 172 ? 12.157 0.523 3.934 1.00 90.88 172 LYS A C 1
ATOM 1332 O O . LYS A 1 172 ? 11.585 0.232 2.885 1.00 90.88 172 LYS A O 1
ATOM 1337 N N . ASP A 1 173 ? 13.349 0.034 4.286 1.00 87.94 173 ASP A N 1
ATOM 1338 C CA . ASP A 1 173 ? 14.005 -1.136 3.682 1.00 87.94 173 ASP A CA 1
ATOM 1339 C C . ASP A 1 173 ? 14.043 -1.106 2.149 1.00 87.94 173 ASP A C 1
ATOM 1341 O O . ASP A 1 173 ? 13.629 -2.041 1.465 1.00 87.94 173 ASP A O 1
ATOM 1345 N N . ARG A 1 174 ? 14.532 0.015 1.597 1.00 94.62 174 ARG A N 1
ATOM 1346 C CA . ARG A 1 174 ? 14.532 0.236 0.150 1.00 94.62 174 ARG A CA 1
ATOM 1347 C C . ARG A 1 174 ? 15.372 -0.813 -0.573 1.00 94.62 174 ARG A C 1
ATOM 1349 O O . ARG A 1 174 ? 16.559 -0.968 -0.291 1.00 94.62 174 ARG A O 1
ATOM 1356 N N . LYS A 1 175 ? 14.777 -1.445 -1.581 1.00 96.44 175 LYS A N 1
ATOM 1357 C CA . LYS A 1 175 ? 15.442 -2.368 -2.501 1.00 96.44 175 LYS A CA 1
ATOM 1358 C C . LYS A 1 175 ? 15.500 -1.753 -3.891 1.00 96.44 175 LYS A C 1
ATOM 1360 O O . LYS A 1 175 ? 14.498 -1.269 -4.411 1.00 96.44 175 LYS A O 1
ATOM 1365 N N . GLN A 1 176 ? 16.676 -1.771 -4.502 1.00 96.38 176 GLN A N 1
ATOM 1366 C CA . GLN A 1 176 ? 16.823 -1.381 -5.901 1.00 96.38 176 GLN A CA 1
ATOM 1367 C C . GLN A 1 176 ? 16.210 -2.460 -6.800 1.00 96.38 176 GLN A C 1
ATOM 1369 O O . GLN A 1 176 ? 16.381 -3.641 -6.511 1.00 96.38 176 GLN A O 1
ATOM 1374 N N . LEU A 1 177 ? 15.536 -2.064 -7.880 1.00 96.75 177 LEU A N 1
ATOM 1375 C CA . LEU A 1 177 ? 15.041 -2.929 -8.953 1.00 96.75 177 LEU A CA 1
ATOM 1376 C C . LEU A 1 177 ? 15.823 -2.601 -10.230 1.00 96.75 177 LEU A C 1
ATOM 1378 O O . LEU A 1 177 ? 15.709 -1.492 -10.764 1.00 96.75 177 LEU A O 1
ATOM 1382 N N . ALA A 1 178 ? 16.660 -3.531 -10.681 1.00 95.25 178 ALA A N 1
ATOM 1383 C CA . ALA A 1 178 ? 17.418 -3.385 -11.917 1.00 95.25 178 ALA A CA 1
ATOM 1384 C C . ALA A 1 178 ? 16.515 -3.630 -13.143 1.00 95.25 178 ALA A C 1
ATOM 1386 O O . ALA A 1 178 ? 15.455 -4.239 -13.011 1.00 95.25 178 ALA A O 1
ATOM 1387 N N . PRO A 1 179 ? 16.905 -3.172 -14.346 1.00 95.00 179 PRO A N 1
ATOM 1388 C CA . PRO A 1 179 ? 16.227 -3.566 -15.580 1.00 95.00 179 PRO A CA 1
ATOM 1389 C C . PRO A 1 179 ? 16.110 -5.093 -15.696 1.00 95.00 179 PRO A C 1
ATOM 1391 O O . PRO A 1 179 ? 17.116 -5.789 -15.593 1.00 95.00 179 PRO A O 1
ATOM 1394 N N . GLY A 1 180 ? 14.894 -5.589 -15.917 1.00 94.38 180 GLY A N 1
ATOM 1395 C CA . GLY A 1 180 ? 14.543 -7.011 -15.887 1.00 94.38 180 GLY A CA 1
ATOM 1396 C C . GLY A 1 180 ? 13.776 -7.409 -14.627 1.00 94.38 180 GLY A C 1
ATOM 1397 O O . GLY A 1 180 ? 12.796 -8.150 -14.728 1.00 94.38 180 GLY A O 1
ATOM 1398 N N . ASP A 1 181 ? 14.150 -6.854 -13.471 1.00 96.69 181 ASP A N 1
ATOM 1399 C CA . ASP A 1 181 ? 13.563 -7.206 -12.179 1.00 96.69 181 ASP A CA 1
ATOM 1400 C C . ASP A 1 181 ? 12.088 -6.811 -12.087 1.00 96.69 181 ASP A C 1
ATOM 1402 O O . ASP A 1 181 ? 11.633 -5.803 -12.645 1.00 96.69 181 ASP A O 1
ATOM 1406 N N . ALA A 1 182 ? 11.341 -7.582 -11.302 1.00 96.88 182 ALA A N 1
ATOM 1407 C CA . ALA A 1 182 ? 9.938 -7.326 -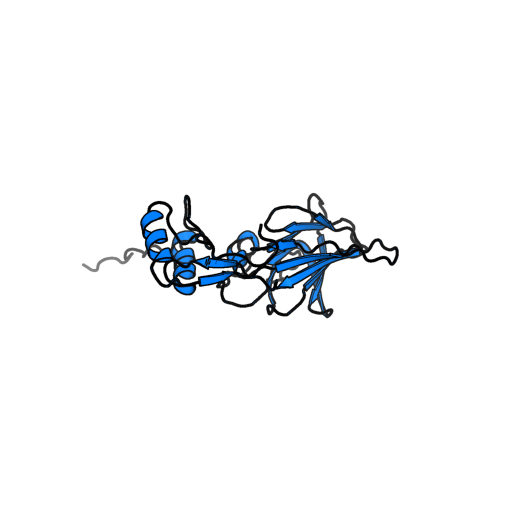11.035 1.00 96.88 182 ALA A CA 1
ATOM 1408 C C . ALA A 1 182 ? 9.621 -7.373 -9.542 1.00 96.88 182 ALA A C 1
ATOM 1410 O O . ALA A 1 182 ? 10.131 -8.208 -8.802 1.00 96.88 182 ALA A O 1
ATOM 1411 N N . LEU A 1 183 ? 8.716 -6.502 -9.110 1.00 98.12 183 LEU A N 1
ATOM 1412 C CA . LEU A 1 183 ? 8.021 -6.623 -7.840 1.00 98.12 183 LEU A CA 1
ATOM 1413 C C . LEU A 1 183 ? 6.674 -7.306 -8.082 1.00 98.12 183 LEU A C 1
ATOM 1415 O O . LEU A 1 183 ? 5.873 -6.831 -8.887 1.00 98.12 183 LEU A O 1
ATOM 1419 N N . VAL A 1 184 ? 6.408 -8.390 -7.362 1.00 98.12 184 VAL A N 1
ATOM 1420 C CA . VAL A 1 184 ? 5.102 -9.051 -7.335 1.00 98.12 184 VAL A CA 1
ATOM 1421 C C . VAL A 1 184 ? 4.433 -8.755 -6.003 1.00 98.12 184 VAL A C 1
ATOM 1423 O O . VAL A 1 184 ? 5.052 -8.889 -4.951 1.00 98.12 184 VAL A O 1
ATOM 1426 N N . CYS A 1 185 ? 3.172 -8.341 -6.053 1.00 98.12 185 CYS A N 1
ATOM 1427 C CA . CYS A 1 185 ? 2.382 -7.886 -4.922 1.00 98.12 185 CYS A CA 1
ATOM 1428 C C . CYS A 1 185 ? 1.008 -8.565 -4.935 1.00 98.12 185 CYS A C 1
ATOM 1430 O O . CYS A 1 185 ? 0.328 -8.598 -5.959 1.00 98.12 185 CYS A O 1
ATOM 1432 N N . SER A 1 186 ? 0.601 -9.104 -3.791 1.00 98.06 186 SER A N 1
ATOM 1433 C CA . SER A 1 186 ? -0.699 -9.756 -3.590 1.00 98.06 186 SER A CA 1
ATOM 1434 C C . SER A 1 186 ? -1.171 -9.547 -2.152 1.00 98.06 186 SER A C 1
ATOM 1436 O O . SER A 1 186 ? -0.401 -9.083 -1.306 1.00 98.06 186 SER A O 1
ATOM 1438 N N . MET A 1 187 ? -2.428 -9.867 -1.855 1.00 97.69 187 MET A N 1
ATOM 1439 C CA . MET A 1 187 ? -2.937 -9.771 -0.489 1.00 97.69 187 MET A CA 1
ATOM 1440 C C . MET A 1 187 ? -2.346 -10.870 0.404 1.00 97.69 187 MET A C 1
ATOM 1442 O O . MET A 1 187 ? -2.371 -12.050 0.058 1.00 97.69 187 MET A O 1
ATOM 1446 N N . ALA A 1 188 ? -1.831 -10.496 1.575 1.00 96.69 188 ALA A N 1
ATOM 1447 C CA . ALA A 1 188 ? -1.308 -11.448 2.546 1.00 96.69 188 ALA A CA 1
ATOM 1448 C C . ALA A 1 188 ? -2.451 -12.170 3.289 1.00 96.69 188 ALA A C 1
ATOM 1450 O O . ALA A 1 188 ? -3.460 -11.542 3.623 1.00 96.69 188 ALA A O 1
ATOM 1451 N N . PRO A 1 189 ? -2.277 -13.450 3.668 1.00 95.00 189 PRO A N 1
ATOM 1452 C CA . PRO A 1 189 ? -3.304 -14.220 4.380 1.00 95.00 189 PRO A CA 1
ATOM 1453 C C . PRO A 1 189 ? -3.461 -13.828 5.860 1.00 95.00 189 PRO A C 1
ATOM 1455 O O . PRO A 1 189 ? -4.363 -14.311 6.542 1.00 95.00 189 PRO A O 1
ATOM 1458 N N . TRP A 1 190 ? -2.579 -12.974 6.385 1.00 95.69 190 TRP A N 1
ATOM 1459 C CA . TRP A 1 190 ? -2.516 -12.629 7.804 1.00 95.69 190 TRP A CA 1
ATOM 1460 C C . TRP A 1 190 ? -2.784 -11.131 8.0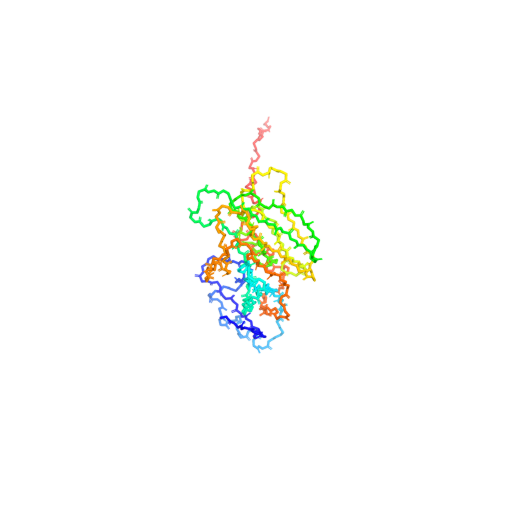11 1.00 95.69 190 TRP A C 1
ATOM 1462 O O . TRP A 1 190 ? -1.827 -10.351 8.078 1.00 95.69 190 TRP A O 1
ATOM 1472 N N . PRO A 1 191 ? -4.050 -10.691 8.107 1.00 96.00 191 PRO A N 1
ATOM 1473 C CA . PRO A 1 191 ? -4.360 -9.307 8.447 1.00 96.00 191 PRO A CA 1
ATOM 1474 C C . PRO A 1 191 ? -3.930 -8.977 9.885 1.00 96.00 191 PRO A C 1
ATOM 1476 O O . PRO A 1 191 ? -3.704 -9.862 10.711 1.00 96.00 191 PRO A O 1
ATOM 1479 N N . VAL A 1 192 ? -3.834 -7.686 10.188 1.00 96.62 192 VAL A N 1
ATOM 1480 C CA . VAL A 1 192 ? -3.559 -7.153 11.523 1.00 96.62 192 VAL A CA 1
ATOM 1481 C C . VAL A 1 192 ? -4.888 -6.882 12.238 1.00 96.62 192 VAL A C 1
ATOM 1483 O O . VAL A 1 192 ? -5.576 -5.913 11.894 1.00 96.62 192 VAL A O 1
ATOM 1486 N N . PRO A 1 193 ? -5.281 -7.699 13.232 1.00 95.88 193 PRO A N 1
ATOM 1487 C CA . PRO A 1 193 ? -6.464 -7.430 14.034 1.00 95.88 193 PRO A CA 1
ATOM 1488 C C . PRO A 1 193 ? -6.201 -6.223 14.927 1.00 95.88 193 PRO A C 1
ATOM 1490 O O . PRO A 1 193 ? -5.305 -6.234 15.769 1.00 95.88 193 PRO A O 1
ATOM 1493 N N . THR A 1 194 ? -6.986 -5.171 14.743 1.00 95.50 194 THR A N 1
ATOM 1494 C CA . THR A 1 194 ? -6.874 -3.948 15.534 1.00 95.50 194 THR A CA 1
ATOM 1495 C C . THR A 1 194 ? -8.159 -3.706 16.305 1.00 95.50 194 THR A C 1
ATOM 1497 O O . THR A 1 194 ? -9.243 -3.736 15.724 1.00 95.50 194 THR A O 1
ATOM 1500 N N . ALA A 1 195 ? -8.018 -3.423 17.592 1.00 95.00 195 ALA A N 1
ATOM 1501 C CA . ALA A 1 195 ? -9.079 -2.926 18.448 1.00 95.00 195 ALA A CA 1
ATOM 1502 C C . ALA A 1 195 ? -9.709 -1.645 17.892 1.00 95.00 195 ALA A C 1
ATOM 1504 O O . ALA A 1 195 ? -8.995 -0.722 17.492 1.00 95.00 195 ALA A O 1
ATOM 1505 N N . CYS A 1 196 ? -11.034 -1.596 17.913 1.00 94.25 196 CYS A N 1
ATOM 1506 C CA . CYS A 1 196 ? -11.807 -0.382 17.698 1.00 94.25 196 CYS A CA 1
ATOM 1507 C C . CYS A 1 196 ? -12.178 0.247 19.037 1.00 94.25 196 CYS A C 1
ATOM 1509 O O . CYS A 1 196 ? -12.397 -0.471 20.016 1.00 94.25 196 CYS A O 1
ATOM 1511 N N . LEU A 1 197 ? -12.276 1.574 19.056 1.00 90.94 197 LEU A N 1
ATOM 1512 C CA . LEU A 1 197 ? -12.842 2.291 20.191 1.00 90.94 197 LEU A CA 1
ATOM 1513 C C . LEU A 1 197 ? -14.360 2.066 20.250 1.00 90.94 197 LEU A C 1
ATOM 1515 O O . LEU A 1 197 ? -14.862 1.700 21.308 1.00 90.94 197 LEU A O 1
ATOM 1519 N N . ASP A 1 198 ? -15.052 2.195 19.112 1.00 91.44 198 ASP A N 1
ATOM 1520 C CA . ASP A 1 198 ? -16.480 1.864 18.987 1.00 91.44 198 ASP A CA 1
ATOM 1521 C C . ASP A 1 198 ? -16.698 0.696 18.005 1.00 91.44 198 ASP A C 1
ATOM 1523 O O . ASP A 1 198 ? -16.944 -0.454 18.383 1.00 91.44 198 ASP A O 1
ATOM 1527 N N . ASP A 1 199 ? -16.547 0.978 16.714 1.00 93.38 199 ASP A N 1
ATOM 1528 C CA . ASP A 1 199 ? -16.582 0.013 15.620 1.00 93.38 199 ASP A CA 1
ATOM 1529 C C . ASP A 1 199 ? -15.766 0.537 14.432 1.00 93.38 199 ASP A C 1
ATOM 1531 O O . ASP A 1 199 ? -15.355 1.699 14.399 1.00 93.38 199 ASP A O 1
ATOM 1535 N N . SER A 1 200 ? -15.529 -0.325 13.438 1.00 92.94 200 SER A N 1
ATOM 1536 C CA . SER A 1 200 ? -14.686 0.016 12.286 1.00 92.94 200 SER A CA 1
ATOM 1537 C C . SER A 1 200 ? -15.148 1.270 11.544 1.00 92.94 200 SER A C 1
ATOM 1539 O O . SER A 1 200 ? -14.305 2.033 11.074 1.00 92.94 200 SER A O 1
ATOM 1541 N N . THR A 1 201 ? -16.461 1.453 11.382 1.00 94.62 201 THR A N 1
ATOM 1542 C CA . THR A 1 201 ? -17.019 2.539 10.571 1.00 94.62 201 THR A CA 1
ATOM 1543 C C . THR A 1 201 ? -16.968 3.849 11.336 1.00 94.62 201 THR A C 1
ATOM 1545 O O . THR A 1 201 ? -16.480 4.849 10.807 1.00 94.62 201 THR A O 1
ATOM 1548 N N . ASN A 1 202 ? -17.414 3.847 12.591 1.00 94.25 202 ASN A N 1
ATOM 1549 C CA . ASN A 1 202 ? -17.395 5.043 13.425 1.00 94.25 202 ASN A CA 1
ATOM 1550 C C . ASN A 1 202 ? -15.966 5.536 13.688 1.00 94.25 202 ASN A C 1
ATOM 1552 O O . ASN A 1 202 ? -15.714 6.735 13.567 1.00 94.25 202 ASN A O 1
ATOM 1556 N N . ASP A 1 203 ? -15.007 4.639 13.931 1.00 93.44 203 ASP A N 1
ATOM 1557 C CA . ASP A 1 203 ? -13.600 5.014 14.122 1.00 93.44 203 ASP A CA 1
ATOM 1558 C C . ASP A 1 203 ? -12.983 5.632 12.853 1.00 93.44 203 ASP A C 1
ATOM 1560 O O . ASP A 1 203 ? -12.230 6.611 12.927 1.00 93.44 203 ASP A O 1
ATOM 1564 N N . PHE A 1 204 ? -13.316 5.098 11.672 1.00 93.38 204 PHE A N 1
ATOM 1565 C CA . PHE A 1 204 ? -12.861 5.650 10.393 1.00 93.38 204 PHE A CA 1
ATOM 1566 C C . PHE A 1 204 ? -13.464 7.033 10.125 1.00 93.38 204 PHE A C 1
ATOM 1568 O O . PHE A 1 204 ? -12.740 7.973 9.789 1.00 93.38 204 PHE A O 1
ATOM 1575 N N . LEU A 1 205 ? -14.778 7.186 10.318 1.00 92.62 205 LEU A N 1
ATOM 1576 C CA . LEU A 1 205 ? -15.456 8.471 10.157 1.00 92.62 205 LEU A CA 1
ATOM 1577 C C . LEU A 1 205 ? -14.935 9.503 11.160 1.00 92.62 205 LEU A C 1
ATOM 1579 O O . LEU A 1 205 ? -14.668 10.637 10.768 1.00 92.62 205 LEU A O 1
ATOM 1583 N N . ARG A 1 206 ? -14.727 9.134 12.427 1.00 90.88 206 ARG A N 1
ATOM 1584 C CA . ARG A 1 206 ? -14.117 10.017 13.432 1.00 90.88 206 ARG A CA 1
ATOM 1585 C C . ARG A 1 206 ? -12.738 10.491 12.977 1.00 90.88 206 ARG A C 1
ATOM 1587 O O . ARG A 1 206 ? -12.478 11.691 12.983 1.00 90.88 206 ARG A O 1
ATOM 1594 N N . SER A 1 207 ? -11.905 9.573 12.485 1.00 90.44 207 SER A N 1
ATOM 1595 C CA . SER A 1 207 ? -10.569 9.890 11.956 1.00 90.44 207 SER A CA 1
ATOM 1596 C C . SER A 1 207 ? -10.620 10.874 10.779 1.00 90.44 207 SER A C 1
ATOM 1598 O O . SER A 1 207 ? -9.787 11.772 10.692 1.00 90.44 207 SER A O 1
ATOM 1600 N N . ILE A 1 208 ? -11.627 10.766 9.906 1.00 90.62 208 ILE A N 1
ATOM 1601 C CA . ILE A 1 208 ? -11.886 11.736 8.830 1.00 90.62 208 ILE A CA 1
ATOM 1602 C C . ILE A 1 208 ? -12.223 13.131 9.385 1.00 90.62 208 ILE A C 1
ATOM 1604 O O . ILE A 1 208 ? -11.661 14.133 8.936 1.00 90.62 208 ILE A O 1
ATOM 1608 N N . HIS A 1 209 ? -13.149 13.214 10.340 1.00 88.38 209 HIS A N 1
ATOM 1609 C CA . HIS A 1 209 ? -13.634 14.495 10.858 1.00 88.38 209 HIS A CA 1
ATOM 1610 C C . HIS A 1 209 ? -12.577 15.210 11.708 1.00 88.38 209 HIS A C 1
ATOM 1612 O O . HIS A 1 209 ? -12.375 16.417 11.564 1.00 88.38 209 HIS A O 1
ATOM 1618 N N . GLU A 1 210 ? -11.889 14.471 12.574 1.00 85.06 210 GLU A N 1
ATOM 1619 C CA . GLU A 1 210 ? -10.888 15.022 13.488 1.00 85.06 210 GLU A CA 1
ATOM 1620 C C . GLU A 1 210 ? -9.524 15.200 12.822 1.00 85.06 210 GLU A C 1
ATOM 1622 O O . GLU A 1 210 ? -8.869 16.212 13.050 1.00 85.06 210 GLU A O 1
ATOM 1627 N N . GLY A 1 211 ? -9.103 14.245 11.987 1.00 81.62 211 GLY A N 1
ATOM 1628 C CA . GLY A 1 211 ? -7.776 14.247 11.373 1.00 81.62 211 GLY A CA 1
ATOM 1629 C C . GLY A 1 211 ? -7.669 15.123 10.125 1.00 81.62 211 GLY A C 1
ATOM 1630 O O . GLY A 1 211 ? -6.636 15.752 9.912 1.00 81.62 211 GLY A O 1
ATOM 1631 N N . LEU A 1 212 ? -8.721 15.182 9.299 1.00 84.12 212 LEU A N 1
ATOM 1632 C CA . LEU A 1 212 ? -8.711 15.946 8.042 1.00 84.12 212 LEU A CA 1
ATOM 1633 C C . LEU A 1 212 ? -9.615 17.175 8.060 1.00 84.12 212 LEU A C 1
ATOM 1635 O O . LEU A 1 212 ? -9.584 17.952 7.104 1.00 84.12 212 LEU A O 1
ATOM 1639 N N . HIS A 1 213 ? -10.444 17.346 9.097 1.00 82.50 213 HIS A N 1
ATOM 1640 C CA . HIS A 1 213 ? -11.450 18.412 9.140 1.00 82.50 213 HIS A CA 1
ATOM 1641 C C . HIS A 1 213 ? -12.287 18.455 7.853 1.00 82.50 213 HIS A C 1
ATOM 1643 O O . HIS A 1 213 ? -12.555 19.525 7.297 1.00 82.50 213 HIS A O 1
ATOM 1649 N N . TRP A 1 214 ? -12.648 17.265 7.351 1.00 82.25 214 TRP A N 1
ATOM 1650 C CA . TRP A 1 214 ? -13.149 17.083 5.991 1.00 82.25 214 TRP A CA 1
ATOM 1651 C C . TRP A 1 214 ? -14.339 18.008 5.719 1.00 82.25 214 TRP A C 1
ATOM 1653 O O . TRP A 1 214 ? -15.416 17.859 6.290 1.00 82.25 214 TRP A O 1
ATOM 1663 N N . ASN A 1 215 ? -14.137 18.946 4.785 1.00 81.56 215 ASN A N 1
ATOM 1664 C CA . ASN A 1 215 ? -15.141 19.902 4.311 1.00 81.56 215 ASN A CA 1
ATOM 1665 C C . ASN A 1 215 ? -15.850 20.689 5.437 1.00 81.56 215 ASN A C 1
ATOM 1667 O O . ASN A 1 215 ? -16.995 21.115 5.275 1.00 81.56 215 ASN A O 1
ATOM 1671 N N . LEU A 1 216 ? -15.175 20.919 6.573 1.00 79.44 216 LEU A N 1
ATOM 1672 C CA . LEU A 1 216 ? -15.669 21.812 7.619 1.00 79.44 216 LEU A CA 1
ATOM 1673 C C . LEU A 1 216 ? -15.650 23.258 7.108 1.00 79.44 216 LEU A C 1
ATOM 1675 O O . LEU A 1 216 ? -14.642 23.962 7.163 1.00 79.44 216 LEU A O 1
ATOM 1679 N N . ARG A 1 217 ? -16.795 23.717 6.598 1.00 71.31 217 ARG A N 1
ATOM 1680 C CA . ARG A 1 217 ? -17.013 25.115 6.224 1.00 71.31 217 ARG A CA 1
ATOM 1681 C C . ARG A 1 217 ? -17.509 25.880 7.448 1.00 71.31 217 ARG A C 1
ATOM 1683 O O . ARG A 1 217 ? -18.519 25.505 8.036 1.00 71.31 217 ARG A O 1
ATOM 1690 N N . LYS A 1 218 ? -16.850 26.987 7.812 1.00 69.62 218 LYS A N 1
ATOM 1691 C CA . LYS A 1 218 ? -17.445 27.947 8.756 1.00 69.62 218 LYS A CA 1
ATOM 1692 C C . LYS A 1 218 ? -18.768 28.429 8.164 1.00 69.62 218 LYS A C 1
ATOM 1694 O O . LYS A 1 218 ? -18.775 28.963 7.054 1.00 69.62 218 LYS A O 1
ATOM 1699 N N . THR A 1 219 ? -19.869 28.231 8.883 1.00 71.81 219 THR A N 1
ATOM 1700 C CA . THR A 1 219 ? -21.172 28.784 8.509 1.00 71.81 219 THR A CA 1
ATOM 1701 C C . THR A 1 219 ? -21.006 30.293 8.363 1.00 71.81 219 THR A C 1
ATOM 1703 O O . THR A 1 219 ? -20.600 30.960 9.315 1.00 71.81 219 THR A O 1
ATOM 1706 N N . GLN A 1 220 ? -21.238 30.830 7.165 1.00 64.31 220 GLN A N 1
ATOM 1707 C CA . GLN A 1 220 ? -21.222 32.277 6.971 1.00 64.31 220 GLN A CA 1
ATOM 1708 C C . GLN A 1 220 ? -22.364 32.868 7.804 1.00 64.31 220 GLN A C 1
ATOM 1710 O O . GLN A 1 220 ? -23.513 32.444 7.676 1.00 64.31 220 GLN A O 1
ATOM 1715 N N . SER A 1 221 ? -22.044 33.812 8.690 1.00 65.50 221 SER A N 1
ATOM 1716 C CA . SER A 1 221 ? -23.051 34.688 9.282 1.00 65.50 221 SER A CA 1
ATOM 1717 C C . SER A 1 221 ? -23.753 35.437 8.153 1.00 65.50 221 SER A C 1
ATOM 1719 O O . SER A 1 221 ? -23.102 35.867 7.209 1.00 65.50 221 SER A O 1
ATOM 1721 N N . PHE A 1 222 ? -25.074 35.538 8.242 1.00 59.12 222 PHE A N 1
ATOM 1722 C CA . PHE A 1 222 ? -25.969 36.151 7.263 1.00 59.12 222 PHE A CA 1
ATOM 1723 C C . PHE A 1 222 ? -25.450 37.530 6.786 1.00 59.12 222 PHE A C 1
ATOM 1725 O O . PHE A 1 222 ? -25.631 38.525 7.482 1.00 59.12 222 PHE A O 1
ATOM 1732 N N . ASP A 1 223 ? -24.826 37.597 5.605 1.00 58.31 223 ASP A N 1
ATOM 1733 C CA . ASP A 1 223 ? -24.472 38.853 4.918 1.00 58.31 223 ASP A CA 1
ATOM 1734 C C . ASP A 1 223 ? -25.684 39.349 4.114 1.00 58.31 223 ASP A C 1
ATOM 1736 O O . ASP A 1 223 ? -25.677 39.430 2.887 1.00 58.31 223 ASP A O 1
ATOM 1740 N N . GLY A 1 224 ? -26.776 39.624 4.826 1.00 64.31 224 GLY A N 1
ATOM 1741 C CA . GLY A 1 224 ? -27.967 40.260 4.273 1.00 64.31 224 GLY A CA 1
ATOM 1742 C C . GLY A 1 224 ? -28.315 41.497 5.099 1.00 64.31 224 GLY A C 1
ATOM 1743 O O . GLY A 1 224 ? -28.272 41.416 6.331 1.00 64.31 224 GLY A O 1
ATOM 1744 N N . PRO A 1 225 ? -28.646 42.644 4.477 1.00 55.72 225 PRO A N 1
ATOM 1745 C CA . PRO A 1 225 ? -29.129 43.794 5.228 1.00 55.72 225 PRO A CA 1
ATOM 1746 C C . PRO A 1 225 ? -30.397 43.394 5.988 1.00 55.72 225 PRO A C 1
ATOM 1748 O O . PRO A 1 225 ? -31.295 42.760 5.436 1.00 55.72 225 PRO A O 1
ATOM 1751 N N . ARG A 1 226 ? -30.460 43.741 7.276 1.00 63.41 226 ARG A N 1
ATOM 1752 C CA . ARG A 1 226 ? -31.704 43.640 8.042 1.00 63.41 226 ARG A CA 1
ATOM 1753 C C . ARG A 1 226 ? -32.640 44.712 7.498 1.00 63.41 226 ARG A C 1
ATOM 1755 O O . ARG A 1 226 ? -32.307 45.890 7.597 1.00 63.41 226 ARG A O 1
ATOM 1762 N N . GLU A 1 227 ? -33.760 44.309 6.907 1.00 59.06 227 GLU A N 1
ATOM 1763 C CA . GLU A 1 227 ? -34.835 45.244 6.578 1.00 59.06 227 GLU A CA 1
ATOM 1764 C C . GLU A 1 227 ? -35.323 45.887 7.886 1.00 59.06 227 GLU A C 1
ATOM 1766 O O . GLU A 1 227 ? -35.741 45.191 8.815 1.00 59.06 227 GLU A O 1
ATOM 1771 N N . THR A 1 228 ? -35.156 47.206 7.980 1.00 59.72 228 THR A N 1
ATOM 1772 C CA . THR A 1 228 ? -35.765 48.081 8.993 1.00 59.72 228 THR A CA 1
ATOM 1773 C C . THR A 1 228 ? -37.064 48.650 8.471 1.00 59.72 228 THR A C 1
ATOM 1775 O O . THR A 1 228 ? -37.040 49.088 7.297 1.00 59.72 228 THR A O 1
#

Foldseek 3Di:
DDPFAADADQAEDPDFDALAHLHHPVCVVVLVVCVVPHDFAKFFQWWKWKWKWDDPVPPDTDIDDIDIFRFKKKKFQPPDPAWAWKFKDKQNHTDDIFTAGTKIWTQLSNQRPVLVVLPGDNHQRPDAWIKIGHHGGPDPPDHIDTGGQAIKMKIARALPTPGWIWIAGNNDDIDTHHHGMMMIMHIDPHTHIYTDPHYSVVSNVCNCCRVVVPPVDDDDDDPDDDDD

pLDDT: mean 91.09, std 9.58, range [55.72, 98.69]